Protein AF-A0A354C6R0-F1 (afdb_monomer)

pLDDT: mean 90.3, std 13.9, range [34.66, 98.75]

Radius of gyration: 18.46 Å; Cα contacts (8 Å, |Δi|>4): 265; chains: 1; bounding box: 39×33×62 Å

Solvent-accessible surface area (backbone atoms only — not comparable to full-atom values): 10610 Å² total; per-residue (Å²): 143,86,88,85,78,79,73,61,86,47,26,65,50,27,55,54,47,69,72,54,75,54,66,70,72,93,80,74,65,75,87,42,68,83,50,31,42,38,70,37,48,61,28,40,44,26,88,75,64,70,66,88,86,50,80,87,35,56,96,46,75,55,40,86,58,57,63,67,60,45,48,51,31,52,50,45,53,49,53,46,50,49,44,53,26,52,50,10,40,76,71,70,50,80,42,51,59,45,72,67,49,54,52,52,34,30,72,41,31,62,71,44,78,76,32,62,55,56,50,46,52,51,48,9,44,53,57,63,44,34,37,34,31,40,34,48,54,40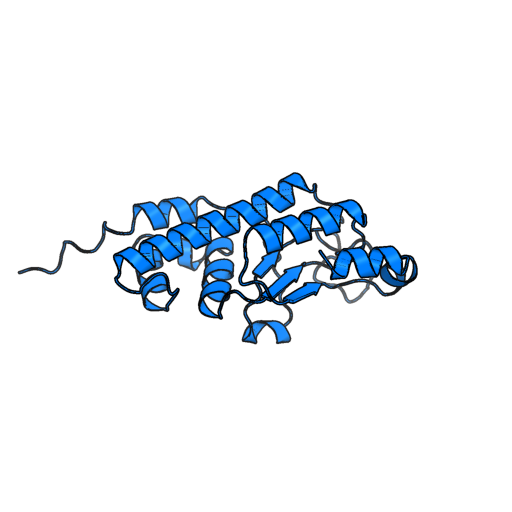,43,69,70,49,56,63,68,54,50,27,52,51,38,37,50,51,46,65,75,37,78,61,51,77,45,79,46,67,37,59,44,69,73,52,59,74,71,55,55,70,69,53,54,50,51,49,70,76,56

Mean predicted aligned error: 5.29 Å

Structure (mmCIF, N/CA/C/O backbone):
data_AF-A0A354C6R0-F1
#
_entry.id   AF-A0A354C6R0-F1
#
loop_
_atom_site.group_PDB
_atom_site.id
_atom_site.type_symbol
_atom_site.label_atom_id
_atom_site.label_alt_id
_atom_site.label_comp_id
_atom_site.label_asym_id
_atom_site.label_entity_id
_atom_site.label_seq_id
_atom_site.pdbx_PDB_ins_code
_atom_site.Cartn_x
_atom_site.Cartn_y
_atom_site.Cartn_z
_atom_site.occupancy
_atom_site.B_iso_or_equiv
_atom_site.auth_seq_id
_atom_site.auth_comp_id
_atom_site.auth_asym_id
_atom_site.auth_atom_id
_atom_site.pdbx_PDB_model_num
ATOM 1 N N . MET A 1 1 ? -20.745 16.098 37.217 1.00 36.47 1 MET A N 1
ATOM 2 C CA . MET A 1 1 ? -19.652 15.347 37.868 1.00 36.47 1 MET A CA 1
ATOM 3 C C . MET A 1 1 ? -19.453 13.992 37.169 1.00 36.47 1 MET A C 1
ATOM 5 O O . MET A 1 1 ? -19.748 12.976 37.772 1.00 36.47 1 MET A O 1
ATOM 9 N N . ALA A 1 2 ? -19.006 13.976 35.897 1.00 34.66 2 ALA A N 1
ATOM 10 C CA . ALA A 1 2 ? -18.589 12.755 35.168 1.00 34.66 2 ALA A CA 1
ATOM 11 C C . ALA A 1 2 ? -17.955 13.066 33.780 1.00 34.66 2 ALA A C 1
ATOM 13 O O . ALA A 1 2 ? -18.397 12.533 32.772 1.00 34.66 2 ALA A O 1
ATOM 14 N N . PHE A 1 3 ? -16.958 13.959 33.687 1.00 35.53 3 PHE A N 1
ATOM 15 C CA . PHE A 1 3 ? -16.348 14.341 32.389 1.00 35.53 3 PHE A CA 1
ATOM 16 C C . PHE A 1 3 ? -14.855 13.996 32.231 1.00 35.53 3 PHE A C 1
ATOM 18 O O . PHE A 1 3 ? -14.217 14.478 31.303 1.00 35.53 3 PHE A O 1
ATOM 25 N N . LEU A 1 4 ? -14.271 13.150 33.090 1.00 38.31 4 LEU A N 1
ATOM 26 C CA . LEU A 1 4 ? -12.815 12.914 33.094 1.00 38.31 4 LEU A CA 1
ATOM 27 C C . LEU A 1 4 ? -12.399 11.435 33.213 1.00 38.31 4 LEU A C 1
ATOM 29 O O . LEU A 1 4 ? -11.469 11.113 33.942 1.00 38.31 4 LEU A O 1
ATOM 33 N N . THR A 1 5 ? -13.044 10.523 32.479 1.00 39.00 5 THR A N 1
ATOM 34 C CA . THR A 1 5 ? -12.588 9.113 32.380 1.00 39.00 5 THR A CA 1
ATOM 35 C C . THR A 1 5 ? -12.321 8.628 30.947 1.00 39.00 5 THR A C 1
ATOM 37 O O . THR A 1 5 ? -11.955 7.477 30.747 1.00 39.00 5 THR A O 1
ATOM 40 N N . GLY A 1 6 ? -12.448 9.489 29.929 1.00 44.41 6 GLY A N 1
ATOM 41 C CA . GLY A 1 6 ? -12.469 9.055 28.523 1.00 44.41 6 GLY A CA 1
ATOM 42 C C . GLY A 1 6 ? -11.124 8.929 27.791 1.00 44.41 6 GLY A C 1
ATOM 43 O O . GLY A 1 6 ? -11.116 8.446 26.664 1.00 44.41 6 GLY A O 1
ATOM 44 N N . ASN A 1 7 ? -9.994 9.363 28.364 1.00 50.19 7 ASN A N 1
ATOM 45 C CA . ASN A 1 7 ? -8.769 9.586 27.571 1.00 50.19 7 ASN A CA 1
ATOM 46 C C . ASN A 1 7 ? -7.778 8.401 27.526 1.00 50.19 7 ASN A C 1
ATOM 48 O O . ASN A 1 7 ? -6.707 8.507 26.935 1.00 50.19 7 ASN A O 1
ATOM 52 N N . THR A 1 8 ? -8.100 7.271 28.159 1.00 59.28 8 THR A N 1
ATOM 53 C CA . THR A 1 8 ? -7.198 6.105 28.255 1.00 59.28 8 THR A CA 1
ATOM 54 C C . THR A 1 8 ? -7.625 4.909 27.406 1.00 59.28 8 THR A C 1
ATOM 56 O O . THR A 1 8 ? -6.780 4.083 27.080 1.00 59.28 8 THR A O 1
ATOM 59 N N . SER A 1 9 ? -8.894 4.816 26.991 1.00 77.06 9 SER A N 1
ATOM 60 C CA . SER A 1 9 ? -9.453 3.583 26.401 1.00 77.06 9 SER A CA 1
ATOM 61 C C . SER A 1 9 ? -8.802 3.157 25.071 1.00 77.06 9 SER A C 1
ATOM 63 O O . SER A 1 9 ? -8.718 1.963 24.775 1.00 77.06 9 SER A O 1
ATOM 65 N N . TYR A 1 10 ? -8.293 4.117 24.291 1.00 90.50 10 TYR A N 1
ATOM 66 C CA . TYR A 1 10 ? -7.717 3.874 22.956 1.00 90.50 10 TYR A CA 1
ATOM 67 C C . TYR A 1 10 ? -6.235 4.239 22.851 1.00 90.50 10 TYR A C 1
ATOM 69 O O . TYR A 1 10 ? -5.644 4.131 21.778 1.00 90.50 10 TYR A O 1
ATOM 77 N N . ARG A 1 11 ? -5.628 4.673 23.962 1.00 92.44 11 ARG A N 1
ATOM 78 C CA . ARG A 1 11 ? -4.251 5.173 23.986 1.00 92.44 11 ARG A CA 1
ATOM 79 C C . ARG A 1 11 ? -3.240 4.103 23.594 1.00 92.44 11 ARG A C 1
ATOM 81 O O . ARG A 1 11 ? -2.351 4.385 22.804 1.00 92.44 11 ARG A O 1
ATOM 88 N N . GLU A 1 12 ? -3.420 2.875 24.072 1.00 94.38 12 GLU A N 1
ATOM 89 C CA . GLU A 1 12 ? -2.540 1.755 23.725 1.00 94.38 12 GLU A CA 1
ATOM 90 C C . GLU A 1 12 ? -2.529 1.485 22.210 1.00 94.38 12 GLU A C 1
ATOM 92 O O . GLU A 1 12 ? -1.463 1.418 21.601 1.00 94.38 12 GLU A O 1
ATOM 97 N N . SER A 1 13 ? -3.708 1.400 21.582 1.00 94.94 13 SER A N 1
ATOM 98 C CA . SER A 1 13 ? -3.834 1.228 20.128 1.00 94.94 13 SER A CA 1
ATOM 99 C C . SER A 1 13 ? -3.207 2.398 19.365 1.00 94.94 13 SER A C 1
ATOM 101 O O . SER A 1 13 ? -2.472 2.191 18.401 1.00 94.94 13 SER A O 1
ATOM 103 N N . ALA A 1 14 ? -3.429 3.632 19.825 1.00 95.69 14 ALA A N 1
ATOM 104 C CA . ALA A 1 14 ? -2.855 4.825 19.208 1.00 95.69 14 ALA A CA 1
ATOM 105 C C . ALA A 1 14 ? -1.316 4.880 19.330 1.00 95.69 14 ALA A C 1
ATOM 107 O O . ALA A 1 14 ? -0.630 5.320 18.406 1.00 95.69 14 ALA A O 1
ATOM 108 N N . GLU A 1 15 ? -0.747 4.408 20.441 1.00 96.44 15 GLU A N 1
ATOM 109 C CA . GLU A 1 15 ? 0.704 4.298 20.635 1.00 96.44 15 GLU A CA 1
ATOM 110 C C . GLU A 1 15 ? 1.321 3.175 19.789 1.00 96.44 15 GLU A C 1
ATOM 112 O O . GLU A 1 15 ? 2.421 3.354 19.264 1.00 96.44 15 GLU A O 1
ATOM 117 N N . LYS A 1 16 ? 0.623 2.043 19.613 1.00 96.75 16 LYS A N 1
ATOM 118 C CA . LYS A 1 16 ? 1.049 0.974 18.694 1.00 96.75 16 LYS A CA 1
ATOM 119 C C . LYS A 1 16 ? 1.090 1.476 17.258 1.00 96.75 16 LYS A C 1
ATOM 121 O O . LYS A 1 16 ? 2.137 1.388 16.625 1.00 96.75 16 LYS A O 1
ATOM 126 N N . ILE A 1 17 ? -0.004 2.072 16.777 1.00 96.56 17 ILE A N 1
ATOM 127 C CA . ILE A 1 17 ? -0.090 2.621 15.415 1.00 96.56 17 ILE A CA 1
ATOM 128 C C . ILE A 1 17 ? 1.025 3.641 15.165 1.00 96.56 17 ILE A C 1
ATOM 130 O O . ILE A 1 17 ? 1.664 3.598 14.120 1.00 96.56 17 ILE A O 1
ATOM 134 N N . ALA A 1 18 ? 1.311 4.526 16.124 1.00 96.06 18 ALA A N 1
ATOM 135 C CA . ALA A 1 18 ? 2.334 5.558 15.952 1.00 96.06 18 ALA A CA 1
ATOM 136 C C . ALA A 1 18 ? 3.762 5.009 15.772 1.00 96.06 18 ALA A C 1
ATOM 138 O O . ALA A 1 18 ? 4.614 5.723 15.247 1.00 96.06 18 ALA A O 1
ATOM 139 N N . LYS A 1 19 ? 4.025 3.766 16.197 1.00 96.56 19 LYS A N 1
ATOM 140 C CA . LYS A 1 19 ? 5.322 3.085 16.041 1.00 96.56 19 LYS A CA 1
ATOM 141 C C . LYS A 1 19 ? 5.419 2.262 14.756 1.00 96.56 19 LYS A C 1
ATOM 143 O O . LYS A 1 19 ? 6.510 1.820 14.411 1.00 96.56 19 LYS A O 1
ATOM 148 N N . LEU A 1 20 ? 4.297 2.026 14.078 1.00 96.44 20 LEU A N 1
ATOM 149 C CA . LEU A 1 20 ? 4.251 1.270 12.834 1.00 96.44 20 LEU A CA 1
ATOM 150 C C . LEU A 1 20 ? 4.609 2.183 11.660 1.00 96.44 20 LEU A C 1
ATOM 152 O O . LEU A 1 20 ? 4.084 3.290 11.525 1.00 96.44 20 LEU A O 1
ATOM 156 N N . SER A 1 21 ? 5.496 1.703 10.795 1.00 95.44 21 SER A N 1
ATOM 157 C CA . SER A 1 21 ? 5.958 2.439 9.621 1.00 95.44 21 SER A CA 1
ATOM 158 C C . SER A 1 21 ? 6.202 1.497 8.455 1.00 95.44 21 SER A C 1
ATOM 160 O O . SER A 1 21 ? 6.796 0.440 8.645 1.00 95.44 21 SER A O 1
ATOM 162 N N . PHE A 1 22 ? 5.805 1.918 7.261 1.00 95.56 22 PHE A N 1
ATOM 163 C CA . PHE A 1 22 ? 6.072 1.225 6.006 1.00 95.56 22 PHE A CA 1
ATOM 164 C C . PHE A 1 22 ? 6.422 2.247 4.919 1.00 95.56 22 PHE A C 1
ATOM 166 O O . PHE A 1 22 ? 6.237 3.455 5.110 1.00 95.56 22 PHE A O 1
ATOM 173 N N . ALA A 1 23 ? 6.949 1.801 3.779 1.00 91.44 23 ALA A N 1
ATOM 174 C CA . ALA A 1 23 ? 7.369 2.732 2.739 1.00 91.44 23 ALA A CA 1
ATOM 175 C C . ALA A 1 23 ? 6.161 3.374 2.029 1.00 91.44 23 ALA A C 1
ATOM 177 O O . ALA A 1 23 ? 5.450 2.725 1.259 1.00 91.44 23 ALA A O 1
ATOM 178 N N . VAL A 1 24 ? 5.976 4.682 2.231 1.00 83.94 24 VAL A N 1
ATOM 179 C CA . VAL A 1 24 ? 4.929 5.487 1.581 1.00 83.94 24 VAL A CA 1
ATOM 180 C C . VAL A 1 24 ? 5.569 6.516 0.654 1.00 83.94 24 VAL A C 1
ATOM 182 O O . VAL A 1 24 ? 6.422 7.300 1.065 1.00 83.94 24 VAL A O 1
ATOM 185 N N . GLY A 1 25 ? 5.170 6.518 -0.617 1.00 78.12 25 GLY A N 1
ATOM 186 C CA . GLY A 1 25 ? 5.621 7.506 -1.595 1.00 78.12 25 GLY A CA 1
ATOM 187 C C . GLY A 1 25 ? 4.868 8.829 -1.448 1.00 78.12 25 GLY A C 1
ATOM 188 O O . GLY A 1 25 ? 3.671 8.839 -1.161 1.00 78.12 25 GLY A O 1
ATOM 189 N N . VAL A 1 26 ? 5.561 9.946 -1.689 1.00 65.62 26 VAL A N 1
ATOM 190 C CA . VAL A 1 26 ? 5.030 11.314 -1.509 1.00 65.62 26 VAL A CA 1
ATOM 191 C C . VAL A 1 26 ? 3.912 11.646 -2.506 1.00 65.62 26 VAL A C 1
ATOM 193 O O . VAL A 1 26 ? 2.966 12.357 -2.171 1.00 65.62 26 VAL A O 1
ATOM 196 N N . TYR A 1 27 ? 3.993 11.124 -3.730 1.00 66.69 27 TYR A N 1
ATOM 197 C CA . TYR A 1 27 ? 3.123 11.544 -4.826 1.00 66.69 27 TYR A CA 1
ATOM 198 C C . TYR A 1 27 ? 1.945 10.592 -5.049 1.00 66.69 27 TYR A C 1
ATOM 200 O O . TYR A 1 27 ? 2.098 9.368 -5.086 1.00 66.69 27 TYR A O 1
ATOM 208 N N . ARG A 1 28 ? 0.760 11.189 -5.232 1.00 63.12 28 ARG A N 1
ATOM 209 C CA . ARG A 1 28 ? -0.507 10.514 -5.542 1.00 63.12 28 ARG A CA 1
ATOM 210 C C . ARG A 1 28 ? -1.093 11.092 -6.834 1.00 63.12 28 ARG A C 1
ATOM 212 O O . ARG A 1 28 ? -1.122 12.316 -6.968 1.00 63.12 28 ARG A O 1
ATOM 219 N N . PRO A 1 29 ? -1.593 10.270 -7.769 1.00 55.31 29 PRO A N 1
ATOM 220 C CA . PRO A 1 29 ? -2.383 10.783 -8.880 1.00 55.31 29 PRO A CA 1
ATOM 221 C C . PRO A 1 29 ? -3.680 11.436 -8.351 1.00 55.31 29 PRO A C 1
ATOM 223 O O . PRO A 1 29 ? -4.387 10.803 -7.564 1.00 55.31 29 PRO A O 1
ATOM 226 N N . PRO A 1 30 ? -4.051 12.655 -8.794 1.00 48.66 30 PRO A N 1
ATOM 227 C CA . PRO A 1 30 ? -5.289 13.325 -8.375 1.00 48.66 30 PRO A CA 1
ATOM 228 C C . PRO A 1 30 ? -6.561 12.492 -8.607 1.00 48.66 30 PRO A C 1
ATOM 230 O O . PRO A 1 30 ? -7.492 12.550 -7.808 1.00 48.66 30 PRO A O 1
ATOM 233 N N . SER A 1 31 ? -6.581 11.662 -9.658 1.00 43.59 31 SER A N 1
ATOM 234 C CA . SER A 1 31 ? -7.697 10.769 -10.005 1.00 43.59 31 SER A CA 1
ATOM 235 C C . SER A 1 31 ? -7.947 9.647 -8.989 1.00 43.59 31 SER A C 1
ATOM 237 O O . SER A 1 31 ? -9.036 9.082 -8.970 1.00 43.59 31 SER A O 1
ATOM 239 N N . GLU A 1 32 ? -6.976 9.330 -8.126 1.00 50.31 32 GLU A N 1
ATOM 240 C CA . GLU A 1 32 ? -7.133 8.370 -7.023 1.00 50.31 32 GLU A CA 1
ATOM 241 C C . GLU A 1 32 ? -7.469 9.040 -5.684 1.00 50.31 32 GLU A C 1
ATOM 243 O O . GLU A 1 32 ? -7.789 8.355 -4.711 1.00 50.31 32 GLU A O 1
ATOM 248 N N . GLY A 1 33 ? -7.472 10.378 -5.633 1.00 53.12 33 GLY A N 1
ATOM 249 C CA . GLY A 1 33 ? -7.916 11.137 -4.463 1.00 53.12 33 GLY A CA 1
ATOM 250 C C . GLY A 1 33 ? -9.377 10.865 -4.087 1.00 53.12 33 GLY A C 1
ATOM 251 O O . GLY A 1 33 ? -9.731 11.003 -2.922 1.00 53.12 33 GLY A O 1
ATOM 252 N N . GLY A 1 34 ? -10.202 10.418 -5.044 1.00 57.44 34 GLY A N 1
ATOM 253 C CA . GLY A 1 34 ? -11.600 10.045 -4.806 1.00 57.44 34 GLY A CA 1
ATOM 254 C C . GLY A 1 34 ? -11.813 8.631 -4.249 1.00 57.44 34 GLY A C 1
ATOM 255 O O . GLY A 1 34 ? -12.817 8.402 -3.584 1.00 57.44 34 GLY A O 1
ATOM 256 N N . SER A 1 35 ? -10.896 7.683 -4.496 1.00 61.50 35 SER A N 1
ATOM 257 C CA . SER A 1 35 ? -11.001 6.292 -4.005 1.00 61.50 35 SER A CA 1
ATOM 258 C C . SER A 1 35 ? -10.047 5.959 -2.856 1.00 61.50 35 SER A C 1
ATOM 260 O O . SER A 1 35 ? -10.140 4.861 -2.308 1.00 61.50 35 SER A O 1
ATOM 262 N N . ALA A 1 36 ? -9.126 6.875 -2.530 1.00 79.50 36 ALA A N 1
ATOM 263 C CA . ALA A 1 36 ? -8.093 6.739 -1.506 1.00 79.50 36 ALA A CA 1
ATOM 264 C C . ALA A 1 36 ? -7.398 5.366 -1.539 1.00 79.50 36 ALA A C 1
ATOM 266 O O . ALA A 1 36 ? -7.384 4.656 -0.540 1.00 79.50 36 ALA A O 1
ATOM 267 N N . SER A 1 37 ? -6.859 4.964 -2.696 1.00 90.12 37 SER A N 1
ATOM 268 C CA . SER A 1 37 ? -6.170 3.675 -2.846 1.00 90.12 37 SER A CA 1
ATOM 269 C C . SER A 1 37 ? -5.099 3.478 -1.769 1.00 90.12 37 SER A C 1
ATOM 271 O O . SER A 1 37 ? -4.378 4.419 -1.429 1.00 90.12 37 SER A O 1
ATOM 273 N N . LEU A 1 38 ? -4.934 2.243 -1.286 1.00 93.06 38 LEU A N 1
ATOM 274 C CA . LEU A 1 38 ? -3.776 1.888 -0.472 1.00 93.06 38 LEU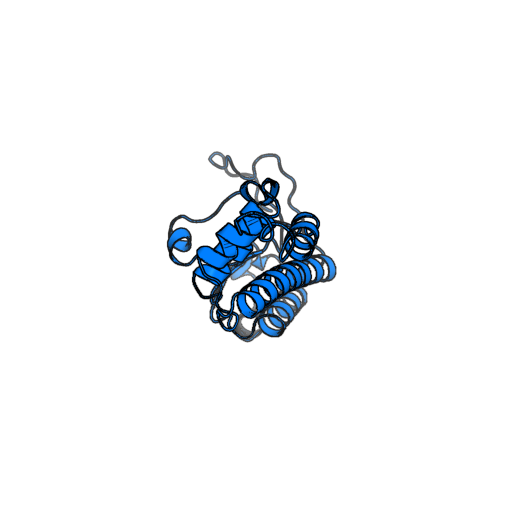 A CA 1
ATOM 275 C C . LEU A 1 38 ? -2.505 2.104 -1.293 1.00 93.06 38 LEU A C 1
ATOM 277 O O . LEU A 1 38 ? -2.347 1.513 -2.358 1.00 93.06 38 LEU A O 1
ATOM 281 N N . LEU A 1 39 ? -1.602 2.933 -0.790 1.00 92.00 39 LEU A N 1
ATOM 282 C CA . LEU A 1 39 ? -0.351 3.263 -1.454 1.00 92.00 39 LEU A CA 1
ATOM 283 C C . LEU A 1 39 ? 0.741 2.291 -1.010 1.00 92.00 39 LEU A C 1
ATOM 285 O O . LEU A 1 39 ? 1.016 2.191 0.182 1.00 92.00 39 LEU A O 1
ATOM 289 N N . LEU A 1 40 ? 1.359 1.589 -1.959 1.00 93.06 40 LEU A N 1
ATOM 290 C CA . LEU A 1 40 ? 2.440 0.642 -1.681 1.00 93.06 40 LEU A CA 1
ATOM 291 C C . LEU A 1 40 ? 3.609 0.872 -2.630 1.00 93.06 40 LEU A C 1
ATOM 293 O O . LEU A 1 40 ? 3.454 0.794 -3.849 1.00 93.06 40 LEU A O 1
ATOM 297 N N . ARG A 1 41 ? 4.805 1.102 -2.087 1.00 93.94 41 ARG A N 1
ATOM 298 C CA . ARG A 1 41 ? 6.030 1.170 -2.891 1.00 93.94 41 ARG A CA 1
ATOM 299 C C . ARG A 1 41 ? 6.602 -0.229 -3.067 1.00 93.94 41 ARG A C 1
ATOM 301 O O . ARG A 1 41 ? 7.207 -0.752 -2.148 1.00 93.94 41 ARG A O 1
ATOM 308 N N . ILE A 1 42 ? 6.464 -0.844 -4.234 1.00 95.75 42 ILE A N 1
ATOM 309 C CA . ILE A 1 42 ? 7.136 -2.136 -4.511 1.00 95.75 42 ILE A CA 1
ATOM 310 C C . ILE A 1 42 ? 8.495 -1.949 -5.201 1.00 95.75 42 ILE A C 1
ATOM 312 O O . ILE A 1 42 ? 9.359 -2.817 -5.208 1.00 95.75 42 ILE A O 1
ATOM 316 N N . THR A 1 43 ? 8.701 -0.755 -5.735 1.00 94.94 43 THR A N 1
ATOM 317 C CA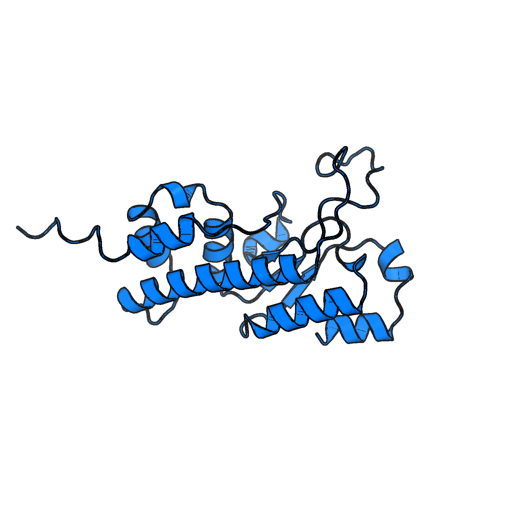 . THR A 1 43 ? 9.971 -0.220 -6.213 1.00 94.94 43 THR A CA 1
ATOM 318 C C . THR A 1 43 ? 10.067 1.214 -5.733 1.00 94.94 43 THR A C 1
ATOM 320 O O . THR A 1 43 ? 9.032 1.817 -5.450 1.00 94.94 43 THR A O 1
ATOM 323 N N . GLU A 1 44 ? 11.268 1.781 -5.710 1.00 94.06 44 GLU A N 1
ATOM 324 C CA . GLU A 1 44 ? 11.441 3.196 -5.409 1.00 94.06 44 GLU A CA 1
ATOM 325 C C . GLU A 1 44 ? 12.009 3.978 -6.582 1.00 94.06 44 GLU A C 1
ATOM 327 O O . GLU A 1 44 ? 12.980 3.580 -7.232 1.00 94.06 44 GLU A O 1
ATOM 332 N N . ASN A 1 45 ? 11.442 5.163 -6.779 1.00 93.19 45 ASN A N 1
ATOM 333 C CA . ASN A 1 45 ? 11.884 6.161 -7.742 1.00 93.19 45 ASN A CA 1
ATOM 334 C C . ASN A 1 45 ? 11.683 5.722 -9.205 1.00 93.19 45 ASN A C 1
ATOM 336 O O . ASN A 1 45 ? 10.683 5.092 -9.550 1.00 93.19 45 ASN A O 1
ATOM 340 N N . CYS A 1 46 ? 12.584 6.114 -10.112 1.00 93.00 46 CYS A N 1
ATOM 341 C CA . CYS A 1 46 ? 12.433 5.855 -11.541 1.00 93.00 46 CYS A CA 1
ATOM 342 C C . CYS A 1 46 ? 13.692 5.230 -12.147 1.00 93.00 46 CYS A C 1
ATOM 344 O O . CYS A 1 46 ? 14.748 5.861 -12.091 1.00 93.00 46 CYS A O 1
ATOM 346 N N . PRO A 1 47 ? 13.590 4.074 -12.831 1.00 93.94 47 PRO A N 1
ATOM 347 C CA . PRO A 1 47 ? 14.736 3.457 -13.501 1.00 93.94 47 PRO A CA 1
ATOM 348 C C . PRO A 1 47 ? 15.188 4.232 -14.751 1.00 93.94 47 PRO A C 1
ATOM 350 O O . PRO A 1 47 ? 16.286 4.014 -15.254 1.00 93.94 47 PRO A O 1
ATOM 353 N N . TRP A 1 48 ? 14.356 5.137 -15.285 1.00 93.56 48 TRP A N 1
ATOM 354 C CA . TRP A 1 48 ? 14.722 5.971 -16.434 1.00 93.56 48 TRP A CA 1
ATOM 355 C C . TRP A 1 48 ? 15.540 7.204 -16.044 1.00 93.56 48 TRP A C 1
ATOM 357 O O . TRP A 1 48 ? 16.553 7.472 -16.679 1.00 93.56 48 TRP A O 1
ATOM 367 N N . ASN A 1 49 ? 15.069 7.971 -15.054 1.00 91.75 49 ASN A N 1
ATOM 368 C CA . ASN A 1 49 ? 15.706 9.156 -14.450 1.00 91.75 49 ASN A CA 1
ATOM 369 C C . ASN A 1 49 ? 16.335 10.215 -15.404 1.00 91.75 49 ASN A C 1
ATOM 371 O O . ASN A 1 49 ? 17.165 11.042 -15.022 1.00 91.75 49 ASN A O 1
ATOM 375 N N . LYS A 1 50 ? 15.947 10.235 -16.683 1.00 91.81 50 LYS A N 1
ATOM 376 C CA . LYS A 1 50 ? 16.548 11.120 -17.701 1.00 91.81 50 LYS A CA 1
ATOM 377 C C . LYS A 1 50 ? 15.615 12.207 -18.223 1.00 91.81 50 LYS A C 1
ATOM 379 O O . LYS A 1 50 ? 16.085 13.100 -18.915 1.00 91.81 50 LYS A O 1
ATOM 384 N N . CYS A 1 51 ? 14.334 12.191 -17.851 1.00 91.69 51 CYS A N 1
ATOM 385 C CA . CYS A 1 51 ? 13.393 13.254 -18.217 1.00 91.69 51 CYS A CA 1
ATOM 386 C C . CYS A 1 51 ? 13.902 14.628 -17.747 1.00 91.69 51 CYS A C 1
ATOM 388 O O . CYS A 1 51 ? 14.444 14.745 -16.644 1.00 91.69 51 CYS A O 1
ATOM 390 N N . THR A 1 52 ? 13.735 15.649 -18.587 1.00 93.12 52 THR A N 1
ATOM 391 C CA . THR A 1 52 ? 14.094 17.048 -18.290 1.00 93.12 52 THR A CA 1
ATOM 392 C C . THR A 1 52 ? 13.046 17.740 -17.423 1.00 93.12 52 THR A C 1
ATOM 394 O O . THR A 1 52 ? 13.391 18.594 -16.623 1.00 93.12 52 THR A O 1
ATOM 397 N N . PHE A 1 53 ? 11.787 17.317 -17.533 1.00 91.06 53 PHE A N 1
ATOM 398 C CA . PHE A 1 53 ? 10.645 17.857 -16.790 1.00 91.06 53 PHE A CA 1
ATOM 399 C C . PHE A 1 53 ? 10.388 17.164 -15.440 1.00 91.06 53 PHE A C 1
ATOM 401 O O . PHE A 1 53 ? 9.427 17.488 -14.753 1.00 91.06 53 PHE A O 1
ATOM 408 N N . CYS A 1 54 ? 11.158 16.129 -15.082 1.00 89.25 54 CYS A N 1
ATOM 409 C CA . CYS A 1 54 ? 10.870 15.353 -13.877 1.00 89.25 54 CYS A CA 1
ATOM 410 C C . CYS A 1 54 ? 11.428 16.070 -12.648 1.00 89.25 54 CYS A C 1
ATOM 412 O O . CYS A 1 54 ? 12.638 16.106 -12.470 1.00 89.25 54 CYS A O 1
ATOM 414 N N . GLU A 1 55 ? 10.552 16.575 -11.788 1.00 85.81 55 GLU A N 1
ATOM 415 C CA . GLU A 1 55 ? 10.934 17.126 -10.478 1.00 85.81 55 GLU A CA 1
ATOM 416 C C . GLU A 1 55 ? 10.945 16.051 -9.380 1.00 85.81 55 GLU A C 1
ATOM 418 O O . GLU A 1 55 ? 11.653 16.158 -8.388 1.00 85.81 55 GLU A O 1
ATOM 423 N N . MET A 1 56 ? 10.190 14.970 -9.586 1.00 86.56 56 MET A N 1
ATOM 424 C CA . MET A 1 56 ? 9.895 13.968 -8.559 1.00 86.56 56 MET A CA 1
ATOM 425 C C . MET A 1 56 ? 11.037 12.967 -8.300 1.00 86.56 56 MET A C 1
ATOM 427 O O . MET A 1 56 ? 11.370 12.695 -7.151 1.00 86.56 56 MET A O 1
ATOM 431 N N . TYR A 1 57 ? 11.631 12.387 -9.349 1.00 88.56 57 TYR A N 1
ATOM 432 C CA . TYR A 1 57 ? 12.631 11.309 -9.215 1.00 88.56 57 TYR A CA 1
ATOM 433 C C . TYR A 1 57 ? 14.051 11.730 -9.586 1.00 88.56 57 TYR A C 1
ATOM 435 O O . TYR A 1 57 ? 14.990 10.935 -9.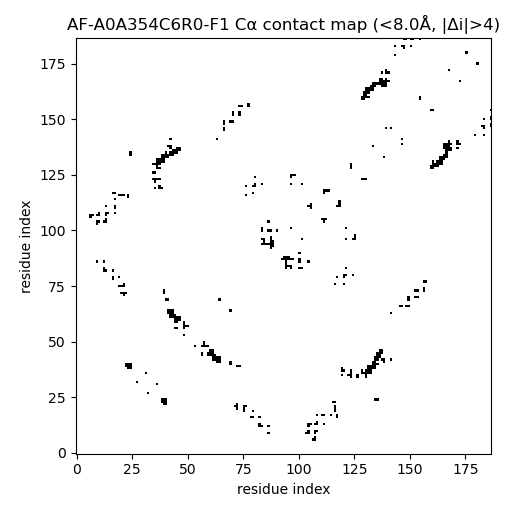463 1.00 88.56 57 TYR A O 1
ATOM 443 N N . LYS A 1 58 ? 14.226 12.964 -10.067 1.00 88.81 58 LYS A N 1
ATOM 444 C CA . LYS A 1 58 ? 15.510 13.442 -10.574 1.00 88.81 58 LYS A CA 1
ATOM 445 C C . LYS A 1 58 ? 16.574 13.402 -9.484 1.00 88.81 58 LYS A C 1
ATOM 447 O O . LYS A 1 58 ? 16.360 13.882 -8.378 1.00 88.81 58 LYS A O 1
ATOM 452 N N . GLY A 1 59 ? 17.714 12.784 -9.789 1.00 88.62 59 GLY A N 1
ATOM 453 C CA . GLY A 1 59 ? 18.830 12.658 -8.844 1.00 88.62 59 GLY A CA 1
ATOM 454 C C . GLY A 1 59 ? 18.636 11.613 -7.736 1.00 88.62 59 GLY A C 1
ATOM 455 O O . GLY A 1 59 ? 19.543 11.417 -6.933 1.00 88.62 59 GLY A O 1
ATOM 456 N N . LYS A 1 60 ? 17.498 10.906 -7.687 1.00 91.38 60 LYS A N 1
ATOM 457 C CA . LYS A 1 60 ? 17.269 9.787 -6.759 1.00 91.38 60 LYS A CA 1
ATOM 458 C C . LYS A 1 60 ? 17.546 8.447 -7.437 1.00 91.38 60 LYS A C 1
ATOM 460 O O . LYS A 1 60 ? 17.004 8.165 -8.503 1.00 91.38 60 LYS A O 1
ATOM 465 N N . ALA A 1 61 ? 18.376 7.605 -6.825 1.00 93.38 61 ALA A N 1
ATOM 466 C CA . ALA A 1 61 ? 18.665 6.279 -7.362 1.00 93.38 61 ALA A CA 1
ATOM 467 C C . ALA A 1 61 ? 17.397 5.413 -7.402 1.00 93.38 61 ALA A C 1
ATOM 469 O O . ALA A 1 61 ? 16.577 5.455 -6.486 1.00 93.38 61 ALA A O 1
ATOM 470 N N . PHE A 1 62 ? 17.232 4.634 -8.468 1.00 95.31 62 PHE A N 1
ATOM 471 C CA . PHE A 1 62 ? 16.192 3.612 -8.511 1.00 95.31 62 PHE A CA 1
ATOM 472 C C . PHE A 1 62 ? 16.511 2.503 -7.506 1.00 95.31 62 PHE A C 1
ATOM 474 O O . PHE A 1 62 ? 17.657 2.057 -7.443 1.00 95.31 62 PHE A O 1
ATOM 481 N N . VAL A 1 63 ? 15.500 2.043 -6.766 1.00 95.88 63 VAL A N 1
ATOM 482 C CA . VAL A 1 63 ? 15.637 0.921 -5.830 1.00 95.88 63 VAL A CA 1
ATOM 483 C C . VAL A 1 63 ? 14.665 -0.181 -6.216 1.00 95.88 63 VAL A C 1
ATOM 485 O O . VAL A 1 63 ? 13.451 0.022 -6.278 1.00 95.88 63 VAL A O 1
ATOM 488 N N . TYR A 1 64 ? 15.217 -1.365 -6.451 1.00 96.88 64 TYR A N 1
ATOM 489 C CA . TYR A 1 64 ? 14.451 -2.600 -6.505 1.00 96.88 64 TYR A CA 1
ATOM 490 C C . TYR A 1 64 ? 14.317 -3.127 -5.074 1.00 96.88 64 TYR A C 1
ATOM 492 O O . TYR A 1 64 ? 15.335 -3.433 -4.455 1.00 96.88 64 TYR A O 1
ATOM 500 N N . ARG A 1 65 ? 13.097 -3.202 -4.532 1.00 97.12 65 ARG A N 1
ATOM 501 C CA . ARG A 1 65 ? 12.880 -3.636 -3.142 1.00 97.12 65 ARG A CA 1
ATOM 502 C C . ARG A 1 65 ? 12.804 -5.155 -3.037 1.00 97.12 65 ARG A C 1
ATOM 504 O O . ARG A 1 65 ? 12.394 -5.829 -3.983 1.00 97.12 65 ARG A O 1
ATOM 511 N N . ASN A 1 66 ? 13.204 -5.693 -1.888 1.00 97.56 66 ASN A N 1
ATOM 512 C CA . ASN A 1 66 ? 13.091 -7.121 -1.628 1.00 97.56 66 ASN A CA 1
ATOM 513 C C . ASN A 1 66 ? 11.617 -7.508 -1.395 1.00 97.56 66 ASN A C 1
ATOM 515 O O . ASN A 1 66 ? 10.868 -6.763 -0.767 1.00 97.56 66 ASN A O 1
ATOM 519 N N . VAL A 1 67 ? 11.203 -8.682 -1.880 1.00 98.38 67 VAL A N 1
ATOM 520 C CA . VAL A 1 67 ? 9.832 -9.196 -1.711 1.00 98.38 67 VAL A CA 1
ATOM 521 C C . VAL A 1 67 ? 9.433 -9.292 -0.237 1.00 98.38 67 VAL A C 1
ATOM 523 O O . VAL A 1 67 ? 8.324 -8.896 0.112 1.00 98.38 67 VAL A O 1
ATOM 526 N N . GLU A 1 68 ? 10.330 -9.740 0.639 1.00 98.38 68 GLU A N 1
ATOM 527 C CA . GLU A 1 68 ? 10.053 -9.885 2.072 1.00 98.38 68 GLU A CA 1
ATOM 528 C C . GLU A 1 68 ? 9.853 -8.533 2.768 1.00 98.38 68 GLU A C 1
ATOM 530 O O . GLU A 1 68 ? 8.968 -8.396 3.607 1.00 98.38 68 GLU A O 1
ATOM 535 N N . GLU A 1 69 ? 10.597 -7.499 2.367 1.00 98.12 69 GLU A N 1
ATOM 536 C CA . GLU A 1 69 ? 10.390 -6.133 2.872 1.00 98.12 69 GLU A CA 1
ATOM 537 C C . GLU A 1 69 ? 9.030 -5.578 2.433 1.00 98.12 69 GLU A C 1
ATOM 539 O O . GLU A 1 69 ? 8.337 -4.921 3.206 1.00 98.12 69 GLU A O 1
ATOM 544 N N . ILE A 1 70 ? 8.616 -5.867 1.195 1.00 98.31 70 ILE A N 1
ATOM 545 C CA . ILE A 1 70 ? 7.306 -5.452 0.682 1.00 98.31 70 ILE A CA 1
ATOM 546 C C . ILE A 1 70 ? 6.179 -6.183 1.427 1.00 98.31 70 ILE A C 1
ATOM 548 O O . ILE A 1 70 ? 5.156 -5.577 1.744 1.00 98.31 70 ILE A O 1
ATOM 552 N N . LYS A 1 71 ? 6.346 -7.474 1.733 1.00 98.75 71 LYS A N 1
ATOM 553 C CA . LYS A 1 71 ? 5.382 -8.224 2.550 1.00 98.75 71 LYS A CA 1
ATOM 554 C C . LYS A 1 71 ? 5.298 -7.673 3.971 1.00 98.75 71 LYS A C 1
ATOM 556 O O . LYS A 1 71 ? 4.191 -7.471 4.458 1.00 98.75 71 LYS A O 1
ATOM 561 N N . ALA A 1 72 ? 6.431 -7.344 4.591 1.00 98.56 72 ALA A N 1
ATOM 562 C CA . ALA A 1 72 ? 6.459 -6.721 5.913 1.00 98.56 72 ALA A CA 1
ATOM 563 C C . ALA A 1 72 ? 5.731 -5.362 5.935 1.00 98.56 72 ALA A C 1
ATOM 565 O O . ALA A 1 72 ? 5.027 -5.049 6.898 1.00 98.56 72 ALA A O 1
ATOM 566 N N . ASP A 1 73 ? 5.824 -4.580 4.856 1.00 98.31 73 ASP A N 1
ATOM 567 C CA . ASP A 1 73 ? 5.037 -3.354 4.693 1.00 98.31 73 ASP A CA 1
ATOM 568 C C . ASP A 1 73 ? 3.527 -3.651 4.628 1.00 98.31 73 ASP A C 1
ATOM 570 O O . ASP A 1 73 ? 2.734 -2.996 5.305 1.00 98.31 73 ASP A O 1
ATOM 574 N N . ILE A 1 74 ? 3.115 -4.667 3.861 1.00 98.56 74 ILE A N 1
ATOM 575 C CA . ILE A 1 74 ? 1.714 -5.122 3.779 1.00 98.56 74 ILE A CA 1
ATOM 576 C C . ILE A 1 74 ? 1.207 -5.589 5.154 1.00 98.56 74 ILE A C 1
ATOM 578 O O . ILE A 1 74 ? 0.090 -5.248 5.554 1.00 98.56 74 ILE A O 1
ATOM 582 N N . ASP A 1 75 ? 2.029 -6.321 5.901 1.00 98.69 75 ASP A N 1
ATOM 583 C CA . ASP A 1 75 ? 1.701 -6.797 7.247 1.00 98.69 75 ASP A CA 1
ATOM 584 C C . ASP A 1 75 ? 1.606 -5.638 8.244 1.00 98.69 75 ASP A C 1
ATOM 586 O O . ASP A 1 75 ? 0.730 -5.615 9.109 1.00 98.69 75 ASP A O 1
ATOM 590 N N . THR A 1 76 ? 2.434 -4.609 8.072 1.00 98.62 76 THR A N 1
ATOM 591 C CA . THR A 1 76 ? 2.350 -3.366 8.846 1.00 98.62 76 THR A CA 1
ATOM 592 C C . THR A 1 76 ? 1.034 -2.634 8.576 1.00 98.62 76 THR A C 1
ATOM 594 O O . THR A 1 76 ? 0.363 -2.197 9.514 1.00 98.62 76 THR A O 1
ATOM 597 N N . VAL A 1 77 ? 0.601 -2.549 7.311 1.00 98.25 77 VAL A N 1
ATOM 598 C CA . VAL A 1 77 ? -0.726 -2.010 6.957 1.00 98.25 77 VAL A CA 1
ATOM 599 C C . VAL A 1 77 ? -1.834 -2.820 7.627 1.00 98.25 77 VAL A C 1
ATOM 601 O O . VAL A 1 77 ? -2.800 -2.241 8.136 1.00 98.25 77 VAL A O 1
ATOM 604 N N . LYS A 1 78 ? -1.708 -4.152 7.666 1.00 98.50 78 LYS A N 1
ATOM 605 C CA . LYS A 1 78 ? -2.681 -5.026 8.329 1.00 98.50 78 LYS A CA 1
ATOM 606 C C . LYS A 1 78 ? -2.732 -4.767 9.830 1.00 98.50 78 LYS A C 1
ATOM 608 O O . LYS A 1 78 ? -3.826 -4.605 10.359 1.00 98.50 78 LYS A O 1
ATOM 613 N N . ALA A 1 79 ? -1.582 -4.632 10.485 1.00 98.62 79 ALA A N 1
ATOM 614 C CA . ALA A 1 79 ? -1.502 -4.306 11.904 1.00 98.62 79 ALA A CA 1
ATOM 615 C C . ALA A 1 79 ? -2.171 -2.956 12.228 1.00 98.62 79 ALA A C 1
ATOM 617 O O . ALA A 1 79 ? -2.956 -2.871 13.171 1.00 98.62 79 ALA A O 1
ATOM 618 N N . ILE A 1 80 ? -1.949 -1.917 11.409 1.00 98.25 80 ILE A N 1
ATOM 619 C CA . ILE A 1 80 ? -2.658 -0.631 11.555 1.00 98.25 80 ILE A CA 1
ATOM 620 C C . ILE A 1 80 ? -4.173 -0.827 11.377 1.00 98.25 80 ILE A C 1
ATOM 622 O O . ILE A 1 80 ? -4.964 -0.310 12.167 1.00 98.25 80 ILE A O 1
ATOM 626 N N . SER A 1 81 ? -4.584 -1.589 10.359 1.00 98.06 81 SER A N 1
ATOM 627 C CA . SER A 1 81 ? -5.998 -1.873 10.068 1.00 98.06 81 SER A CA 1
ATOM 628 C C . SER A 1 81 ? -6.693 -2.611 11.217 1.00 98.06 81 SER A C 1
ATOM 630 O O . SER A 1 81 ? -7.848 -2.321 11.535 1.00 98.06 81 SER A O 1
ATOM 632 N N . ASP A 1 82 ? -5.990 -3.536 11.867 1.00 98.12 82 ASP A N 1
ATOM 633 C CA . ASP A 1 82 ? -6.506 -4.319 12.988 1.00 98.12 82 ASP A CA 1
ATOM 634 C C . ASP A 1 82 ? -6.688 -3.474 14.242 1.00 98.12 82 ASP A C 1
ATOM 636 O O . ASP A 1 82 ? -7.730 -3.563 14.887 1.00 98.12 82 ASP A O 1
ATOM 640 N N . GLU A 1 83 ? -5.737 -2.591 14.550 1.00 98.00 83 GLU A N 1
ATOM 641 C CA . GLU A 1 83 ? -5.875 -1.652 15.666 1.00 98.00 83 GLU A CA 1
ATOM 642 C C . GLU A 1 83 ? -7.034 -0.666 15.433 1.00 98.00 83 GLU A C 1
ATOM 644 O O . GLU A 1 83 ? -7.843 -0.433 16.334 1.00 98.00 83 GLU A O 1
ATOM 649 N N . LEU A 1 84 ? -7.188 -0.148 1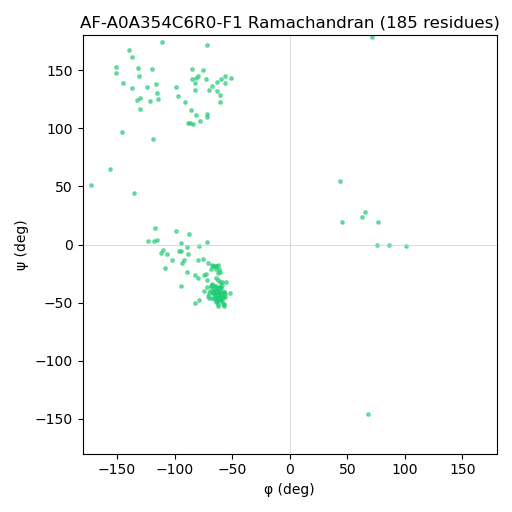4.207 1.00 97.38 84 LEU A N 1
ATOM 650 C CA . LEU A 1 84 ? -8.337 0.684 13.821 1.00 97.38 84 LEU A CA 1
ATOM 651 C C . LEU A 1 84 ? -9.669 -0.064 14.006 1.00 97.38 84 LEU A C 1
ATOM 653 O O . LEU A 1 84 ? -10.625 0.477 14.568 1.00 97.38 84 LEU A O 1
ATOM 657 N N . THR A 1 85 ? -9.723 -1.323 13.567 1.00 97.31 85 THR A N 1
ATOM 658 C CA . THR A 1 85 ? -10.911 -2.180 13.682 1.00 97.31 85 THR A CA 1
ATOM 659 C C . THR A 1 85 ? -11.223 -2.496 15.145 1.00 97.31 85 THR A C 1
ATOM 661 O O . THR A 1 85 ? -12.379 -2.424 15.558 1.00 97.31 85 THR A O 1
ATOM 664 N N . ALA A 1 86 ? -10.207 -2.781 15.961 1.00 96.62 86 ALA A N 1
ATOM 665 C CA . ALA A 1 86 ? -10.366 -3.042 17.387 1.00 96.62 86 ALA A CA 1
ATOM 666 C C . ALA A 1 86 ? -10.936 -1.823 18.126 1.00 96.62 86 ALA A C 1
ATOM 668 O O . ALA A 1 86 ? -11.840 -1.968 18.952 1.00 96.62 86 ALA A O 1
ATOM 669 N N . VAL A 1 87 ? -10.460 -0.615 17.803 1.00 96.50 87 VAL A N 1
ATOM 670 C CA . VAL A 1 87 ? -11.033 0.628 18.339 1.00 96.50 87 VAL A CA 1
ATOM 671 C C . VAL A 1 87 ? -12.482 0.798 17.879 1.00 96.50 87 VAL A C 1
ATOM 673 O O . VAL A 1 87 ? -13.348 1.061 18.711 1.00 96.50 87 VAL A O 1
ATOM 676 N N . SER A 1 88 ? -12.777 0.570 16.598 1.00 97.31 88 SER A N 1
ATOM 677 C CA . SER A 1 88 ? -14.148 0.619 16.071 1.00 97.31 88 SER A CA 1
ATOM 678 C C . SER A 1 88 ? -15.105 -0.328 16.809 1.00 97.31 88 SER A C 1
ATOM 680 O O . SER A 1 88 ? -16.198 0.074 17.215 1.00 97.31 88 SER A O 1
ATOM 682 N N . VAL A 1 89 ? -14.685 -1.571 17.065 1.00 96.69 89 VAL A N 1
ATOM 683 C CA . VAL A 1 89 ? -15.472 -2.550 17.834 1.00 96.69 89 VAL A CA 1
ATOM 684 C C . VAL A 1 89 ? -15.687 -2.082 19.273 1.00 96.69 89 VAL A C 1
ATOM 686 O O . VAL A 1 89 ? -16.820 -2.109 19.750 1.00 96.69 89 VAL A O 1
ATOM 689 N N . LYS A 1 90 ? -14.642 -1.591 19.955 1.00 95.38 90 LYS A N 1
ATOM 690 C CA . LYS A 1 90 ? -14.758 -1.039 21.319 1.00 95.38 90 LYS A CA 1
ATOM 691 C C . LYS A 1 90 ? -15.706 0.163 21.387 1.00 95.38 90 LYS A C 1
ATOM 693 O O . LYS A 1 90 ? -16.386 0.347 22.390 1.00 95.38 90 LYS A O 1
ATOM 698 N N . MET A 1 91 ? -15.778 0.950 20.316 1.00 94.94 91 MET A N 1
ATOM 699 C CA . MET A 1 91 ? -16.704 2.076 20.173 1.00 94.94 91 MET A CA 1
ATOM 700 C C . MET A 1 91 ? -18.137 1.655 19.806 1.00 94.94 91 MET A C 1
ATOM 702 O O . MET A 1 91 ? -18.998 2.521 19.667 1.00 94.94 91 MET A O 1
ATOM 706 N N . GLY A 1 92 ? -18.408 0.358 19.627 1.00 95.00 92 GLY A N 1
ATOM 707 C CA . GLY A 1 92 ? -19.729 -0.149 19.249 1.00 95.00 92 GLY A CA 1
ATOM 708 C C . GLY A 1 92 ? -20.077 0.040 17.769 1.00 95.00 92 GLY A C 1
ATOM 709 O O . GLY A 1 92 ? -21.247 -0.023 17.410 1.00 95.00 92 GLY A O 1
ATOM 710 N N . GLN A 1 93 ? -19.087 0.259 16.899 1.00 94.00 93 GLN A N 1
ATOM 711 C CA . GLN A 1 93 ? -19.293 0.514 15.465 1.00 94.00 93 GLN A CA 1
ATOM 712 C C . GLN A 1 93 ? -19.093 -0.724 14.575 1.00 94.00 93 GLN A C 1
ATOM 714 O O . GLN A 1 93 ? -19.003 -0.618 13.352 1.00 94.00 93 GLN A O 1
ATOM 719 N N . GLY A 1 94 ? -19.005 -1.914 15.175 1.00 92.25 94 GLY A N 1
ATOM 720 C CA . GLY A 1 94 ? -18.984 -3.184 14.441 1.00 92.25 94 GLY A CA 1
ATOM 721 C C . GLY A 1 94 ? -17.782 -3.370 13.509 1.00 92.25 94 GLY A C 1
ATOM 722 O O . GLY A 1 94 ? -17.883 -4.117 12.541 1.00 92.25 94 GLY A O 1
ATOM 723 N N . GLY A 1 95 ? -16.665 -2.680 13.765 1.00 93.50 95 GLY A N 1
ATOM 724 C CA . GLY A 1 95 ? -15.451 -2.757 12.946 1.00 93.50 95 GLY A CA 1
ATOM 725 C C . GLY A 1 95 ? -15.425 -1.803 11.746 1.00 93.50 95 GLY A C 1
ATOM 726 O O . GLY A 1 95 ? -14.434 -1.771 11.024 1.00 93.50 95 GLY A O 1
ATOM 727 N N . GLN A 1 96 ? -16.473 -0.999 11.534 1.00 94.31 96 GLN A N 1
ATOM 728 C CA . GLN A 1 96 ? -16.489 0.024 10.486 1.00 94.31 96 GLN A CA 1
ATOM 729 C C . GLN A 1 96 ? -15.531 1.173 10.816 1.00 94.31 96 GLN A C 1
ATOM 731 O O . GLN A 1 96 ? -15.539 1.704 11.930 1.00 94.31 96 GLN A O 1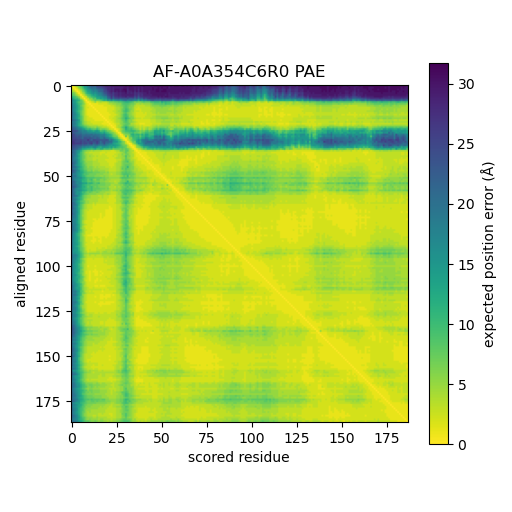
ATOM 736 N N . ILE A 1 97 ? -14.714 1.587 9.847 1.00 96.19 97 ILE A N 1
ATOM 737 C CA . ILE A 1 97 ? -13.789 2.710 10.023 1.00 96.19 97 ILE A CA 1
ATOM 738 C C . ILE A 1 97 ? -14.513 4.003 9.661 1.00 96.19 97 ILE A C 1
ATOM 740 O O . ILE A 1 97 ? -14.736 4.298 8.491 1.00 96.19 97 ILE A O 1
ATOM 744 N N 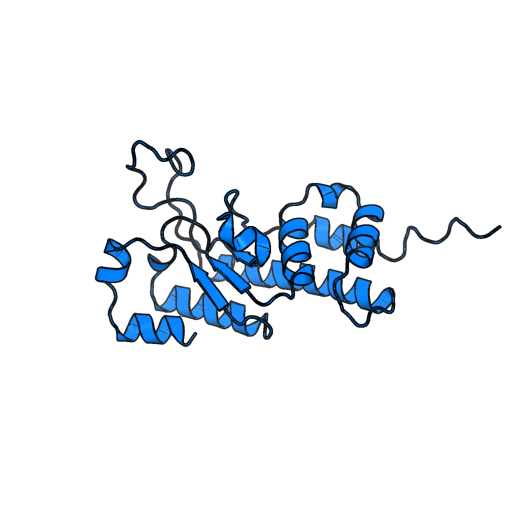. THR A 1 98 ? -14.889 4.769 10.682 1.00 96.25 98 THR A N 1
ATOM 745 C CA . THR A 1 98 ? -15.614 6.039 10.549 1.00 96.25 98 THR A CA 1
ATOM 746 C C . THR A 1 98 ? -14.744 7.228 10.948 1.00 96.25 98 THR A C 1
ATOM 748 O O . THR A 1 98 ? -13.636 7.085 11.480 1.00 96.25 98 THR A O 1
ATOM 751 N N . ARG A 1 99 ? -15.273 8.437 10.743 1.00 94.56 99 ARG A N 1
ATOM 752 C CA . ARG A 1 99 ? -14.622 9.673 11.179 1.00 94.56 99 ARG A CA 1
ATOM 753 C C . ARG A 1 99 ? -14.440 9.704 12.697 1.00 94.56 99 ARG A C 1
ATOM 755 O O . ARG A 1 99 ? -13.421 10.188 13.181 1.00 94.56 99 ARG A O 1
ATOM 762 N N . GLU A 1 100 ? -15.397 9.171 13.446 1.00 96.19 100 GLU A N 1
ATOM 763 C CA . GLU A 1 100 ? -15.381 9.120 14.906 1.00 96.19 100 GLU A CA 1
ATOM 764 C C . GLU A 1 100 ? -14.242 8.237 15.419 1.00 96.19 100 GLU A C 1
ATOM 766 O O . GLU A 1 100 ? -13.553 8.634 16.358 1.00 96.19 100 GLU A O 1
ATOM 771 N N . VAL A 1 101 ? -13.996 7.093 14.768 1.00 96.06 101 VAL A N 1
ATOM 772 C CA . VAL A 1 101 ? -12.860 6.206 15.080 1.00 96.06 101 VAL A CA 1
ATOM 773 C C . VAL A 1 101 ? -11.535 6.933 14.855 1.00 96.06 101 VAL A C 1
ATOM 775 O O . VAL A 1 101 ? -10.677 6.944 15.739 1.00 96.06 101 VAL A O 1
ATOM 778 N N . GLY A 1 102 ? -11.391 7.611 13.711 1.00 94.50 102 GLY A N 1
ATOM 779 C CA . GLY A 1 102 ? -10.200 8.408 13.409 1.00 94.50 102 GLY A CA 1
ATOM 780 C C . GLY A 1 102 ? -9.963 9.516 14.439 1.00 94.50 102 GLY A C 1
ATOM 781 O O . GLY A 1 102 ? -8.867 9.638 14.984 1.00 94.50 102 GLY A O 1
ATOM 782 N N . MET A 1 103 ? -11.008 10.282 14.777 1.00 95.06 103 MET A N 1
ATOM 783 C CA . MET A 1 103 ? -10.927 11.337 15.794 1.00 95.06 103 MET A CA 1
ATOM 784 C C . MET A 1 103 ? -10.576 10.790 17.180 1.00 95.06 103 MET A C 1
ATOM 786 O O . MET A 1 103 ? -9.821 11.434 17.907 1.00 95.06 103 MET A O 1
ATOM 790 N N . ALA A 1 104 ? -11.115 9.633 17.567 1.00 95.31 104 ALA A N 1
ATOM 791 C CA . ALA A 1 104 ? -10.821 9.016 18.857 1.00 95.31 104 ALA A CA 1
ATOM 792 C C . ALA A 1 104 ? -9.338 8.634 18.974 1.00 95.31 104 ALA A C 1
ATOM 794 O O . ALA A 1 104 ? -8.704 8.941 19.984 1.00 95.31 104 ALA A O 1
ATOM 795 N N . ILE A 1 105 ? -8.772 8.036 17.924 1.00 95.31 105 ILE A N 1
ATOM 796 C CA . ILE A 1 105 ? -7.360 7.633 17.878 1.00 95.31 105 ILE A CA 1
ATOM 797 C C . ILE A 1 105 ? -6.429 8.847 17.876 1.00 95.31 105 ILE A C 1
ATOM 799 O O . ILE A 1 105 ? -5.491 8.900 18.670 1.00 95.31 105 ILE A O 1
ATOM 803 N N . VAL A 1 106 ? -6.717 9.856 17.052 1.00 95.81 106 VAL A N 1
ATOM 804 C CA . VAL A 1 106 ? -5.929 11.098 17.002 1.00 95.81 106 VAL A CA 1
ATOM 805 C C . VAL A 1 106 ? -5.979 11.852 18.332 1.00 95.81 106 VAL A C 1
ATOM 807 O O . VAL A 1 106 ? -4.966 12.377 18.781 1.00 95.81 106 VAL A O 1
ATOM 810 N N . ARG A 1 107 ? -7.133 11.904 19.009 1.00 95.38 107 ARG A N 1
ATOM 811 C CA . ARG A 1 107 ? -7.227 12.528 20.342 1.00 95.38 107 ARG A CA 1
ATOM 812 C C . ARG A 1 107 ? -6.398 11.780 21.384 1.00 95.38 107 ARG A C 1
ATOM 814 O O . ARG A 1 107 ? -5.815 12.421 22.253 1.00 95.38 107 ARG A O 1
ATOM 821 N N . ALA A 1 108 ? -6.338 10.452 21.285 1.00 95.38 108 ALA A N 1
ATOM 822 C CA . ALA A 1 108 ? -5.539 9.621 22.177 1.00 95.38 108 ALA A CA 1
ATOM 823 C C . ALA A 1 108 ? -4.026 9.752 21.913 1.00 95.38 108 ALA A C 1
ATOM 825 O O . ALA A 1 108 ? -3.237 9.638 22.851 1.00 95.38 108 ALA A O 1
ATOM 826 N N . ASN A 1 109 ? -3.620 10.023 20.666 1.00 95.81 109 ASN A N 1
ATOM 827 C CA . ASN A 1 109 ? -2.241 10.349 20.302 1.00 95.81 109 ASN A CA 1
ATOM 828 C C . ASN A 1 109 ? -2.176 11.380 19.151 1.00 95.81 109 ASN A C 1
ATOM 830 O O . ASN A 1 109 ? -2.234 10.996 17.977 1.00 95.81 109 ASN A O 1
ATOM 834 N N . PRO A 1 110 ? -2.008 12.681 19.459 1.00 95.50 110 PRO A N 1
ATOM 835 C CA . PRO A 1 110 ? -2.032 13.745 18.454 1.00 95.50 110 PRO A CA 1
ATOM 836 C C . PRO A 1 110 ? -0.949 13.663 17.374 1.00 95.50 110 PRO A C 1
ATOM 838 O O . PRO A 1 110 ? -1.150 14.228 16.302 1.00 95.50 110 PRO A O 1
ATOM 841 N N . SER A 1 111 ? 0.164 12.951 17.601 1.00 94.81 111 SER A N 1
ATOM 842 C CA . SER A 1 111 ? 1.220 12.795 16.582 1.00 94.81 111 SER A CA 1
ATOM 843 C C . SER A 1 111 ? 0.745 12.044 15.335 1.00 94.81 111 SER A C 1
ATOM 845 O O . SER A 1 111 ? 1.338 12.166 14.265 1.00 94.81 111 SER A O 1
ATOM 847 N N . LEU A 1 112 ? -0.363 11.304 15.442 1.00 94.12 112 LEU A N 1
ATOM 848 C CA . LEU A 1 112 ? -0.976 10.613 14.315 1.00 94.12 112 LEU A CA 1
ATOM 849 C C . LEU A 1 112 ? -1.566 11.569 13.268 1.00 94.12 112 LEU A C 1
ATOM 851 O O . LEU A 1 112 ? -1.735 11.151 12.126 1.00 94.12 112 LEU A O 1
ATOM 855 N N . ASN A 1 113 ? -1.808 12.845 13.602 1.00 92.00 113 ASN A N 1
ATOM 856 C CA . ASN A 1 113 ? -2.237 13.852 12.621 1.00 92.00 113 ASN A CA 1
ATOM 857 C C . ASN A 1 113 ? -1.218 14.102 11.508 1.00 92.00 113 ASN A C 1
ATOM 859 O O . ASN A 1 113 ? -1.621 14.520 10.427 1.00 92.00 113 ASN A O 1
ATOM 863 N N . ASP A 1 114 ? 0.061 13.824 11.764 1.00 88.94 114 ASP A N 1
ATOM 864 C CA . ASP A 1 114 ? 1.155 14.023 10.810 1.00 88.94 114 ASP A CA 1
ATOM 865 C C . ASP A 1 114 ? 1.813 12.690 10.404 1.00 88.94 114 ASP A C 1
ATOM 867 O O . ASP A 1 114 ? 2.788 12.654 9.650 1.00 88.94 114 ASP A O 1
ATOM 871 N N . ASN A 1 115 ? 1.282 11.558 10.883 1.00 92.12 115 ASN A N 1
ATOM 872 C CA . ASN A 1 115 ? 1.798 10.237 10.547 1.00 92.12 115 ASN A CA 1
ATOM 873 C C . ASN A 1 115 ? 1.208 9.759 9.211 1.00 92.12 115 ASN A C 1
ATOM 875 O O . ASN A 1 115 ? 0.071 9.291 9.136 1.00 92.12 115 ASN A O 1
ATOM 879 N N . TYR A 1 116 ? 2.010 9.826 8.147 1.00 90.19 116 TYR A N 1
ATOM 880 C CA . TYR A 1 116 ? 1.589 9.431 6.799 1.00 90.19 116 TYR A CA 1
ATOM 881 C C . TYR A 1 116 ? 1.117 7.975 6.684 1.00 90.19 116 TYR A C 1
ATOM 883 O O . TYR A 1 116 ? 0.184 7.713 5.922 1.00 90.19 116 TYR A O 1
ATOM 891 N N . CYS A 1 117 ? 1.718 7.044 7.435 1.00 93.12 117 CYS A N 1
ATOM 892 C CA . CYS A 1 117 ? 1.327 5.631 7.423 1.00 93.12 117 CYS A CA 1
ATOM 893 C C . CYS A 1 117 ? -0.090 5.465 7.982 1.00 93.12 117 CYS A C 1
ATOM 895 O O . CYS A 1 117 ? -0.941 4.841 7.354 1.00 93.12 117 CYS A O 1
ATOM 897 N N . PHE A 1 118 ? -0.381 6.098 9.119 1.00 94.88 118 PHE A N 1
ATOM 898 C CA . PHE A 1 118 ? -1.731 6.120 9.672 1.00 94.88 118 PHE A CA 1
ATOM 899 C C . PHE A 1 118 ? -2.720 6.811 8.729 1.00 94.88 118 PHE A C 1
ATOM 901 O O . PHE A 1 118 ? -3.749 6.226 8.398 1.00 94.88 118 PHE A O 1
ATOM 908 N N . ILE A 1 119 ? -2.403 8.021 8.256 1.00 92.75 119 ILE A N 1
ATOM 909 C CA . ILE A 1 119 ? -3.306 8.818 7.413 1.00 92.75 119 ILE A CA 1
ATOM 910 C C . ILE A 1 119 ? -3.694 8.049 6.152 1.00 92.75 119 ILE A C 1
ATOM 912 O O . ILE A 1 119 ? -4.862 8.044 5.760 1.00 92.75 119 ILE A O 1
ATOM 916 N N . THR A 1 120 ? -2.726 7.412 5.488 1.00 91.88 120 THR A N 1
ATOM 917 C CA . THR A 1 120 ? -3.001 6.708 4.234 1.00 91.88 120 THR A CA 1
ATOM 918 C C . THR A 1 120 ? -3.855 5.460 4.457 1.00 91.88 120 THR A C 1
ATOM 920 O O . THR A 1 120 ? -4.779 5.229 3.681 1.00 91.88 120 THR A O 1
ATOM 923 N N . VAL A 1 121 ? -3.604 4.690 5.523 1.00 95.00 121 VAL A N 1
ATOM 924 C CA . VAL A 1 121 ? -4.385 3.483 5.843 1.00 95.00 121 VAL A CA 1
ATOM 925 C C . VAL A 1 121 ? -5.786 3.849 6.327 1.00 95.00 121 VAL A C 1
ATOM 927 O O . VAL A 1 121 ? -6.763 3.274 5.851 1.00 95.00 121 VAL A O 1
ATOM 930 N N . PHE A 1 122 ? -5.909 4.850 7.204 1.00 95.38 122 PHE A N 1
ATOM 931 C CA . PHE A 1 122 ? -7.200 5.345 7.675 1.00 95.38 122 PHE A CA 1
ATOM 932 C C . PHE A 1 122 ? -8.074 5.821 6.510 1.00 95.38 122 PHE A C 1
ATOM 934 O O . PHE A 1 122 ? -9.204 5.360 6.376 1.00 95.38 122 PHE A O 1
ATOM 941 N N . ASN A 1 123 ? -7.551 6.687 5.634 1.00 92.88 123 ASN A N 1
ATOM 942 C CA . ASN A 1 123 ? -8.320 7.217 4.503 1.00 92.88 123 ASN A CA 1
ATOM 943 C C . ASN A 1 123 ? -8.747 6.119 3.522 1.00 92.88 123 ASN A C 1
ATOM 945 O O . ASN A 1 123 ? -9.860 6.162 2.995 1.00 92.88 123 ASN A O 1
ATOM 949 N N . TRP A 1 124 ? -7.880 5.131 3.294 1.00 94.06 124 TRP A N 1
ATOM 950 C CA . TRP A 1 124 ? -8.186 3.983 2.450 1.00 94.06 124 TRP A CA 1
ATOM 951 C C . TRP A 1 124 ? -9.326 3.134 3.014 1.00 94.06 124 TRP A C 1
ATOM 953 O O . TRP A 1 124 ? -10.290 2.847 2.301 1.00 94.06 124 TRP A O 1
ATOM 963 N N . LEU A 1 125 ? -9.259 2.778 4.299 1.00 95.06 125 LEU A N 1
ATOM 964 C CA . LEU A 1 125 ? -10.309 2.001 4.961 1.00 95.06 125 LEU A CA 1
ATOM 965 C C . LEU A 1 125 ? -11.616 2.793 5.074 1.00 95.06 125 LEU A C 1
ATOM 967 O O . LEU A 1 125 ? -12.678 2.247 4.785 1.00 95.06 125 LEU A O 1
ATOM 971 N N . TYR A 1 126 ? -11.535 4.084 5.405 1.00 93.81 126 TYR A N 1
ATOM 972 C CA . TYR A 1 126 ? -12.678 5.002 5.437 1.00 93.81 126 TYR A CA 1
ATOM 973 C C . TYR A 1 126 ? -13.375 5.109 4.069 1.00 93.81 126 TYR A C 1
ATOM 975 O O . TYR A 1 126 ? -14.594 5.234 3.995 1.00 93.81 126 TYR A O 1
ATOM 983 N N . SER A 1 127 ? -12.618 4.980 2.974 1.00 91.88 127 SER A N 1
ATOM 984 C CA . SER A 1 127 ? -13.141 4.961 1.596 1.00 91.88 127 SER A CA 1
ATOM 985 C C . SER A 1 127 ? -13.552 3.558 1.115 1.00 91.88 127 SER A C 1
ATOM 987 O O . SER A 1 127 ? -13.852 3.355 -0.063 1.00 91.88 127 SER A O 1
ATOM 989 N N . GLY A 1 128 ? -13.571 2.568 2.013 1.00 92.50 128 GLY A N 1
ATOM 990 C CA . GLY A 1 128 ? -14.074 1.216 1.768 1.00 92.50 128 GLY A CA 1
ATOM 991 C C . GLY A 1 128 ? -13.012 0.146 1.504 1.00 92.50 128 GLY A C 1
ATOM 992 O O . GLY A 1 128 ? -13.378 -1.011 1.305 1.00 92.50 128 GLY A O 1
ATOM 993 N N . GLY A 1 129 ? -11.718 0.481 1.485 1.00 94.00 129 GLY A N 1
ATOM 994 C CA . GLY A 1 129 ? -10.644 -0.519 1.511 1.00 94.00 129 GLY A CA 1
ATOM 995 C C . GLY A 1 129 ? -10.566 -1.442 0.283 1.00 94.00 129 GLY A C 1
ATOM 996 O O . GLY A 1 129 ? -10.162 -2.600 0.405 1.00 94.00 129 GLY A O 1
ATOM 997 N N . LYS A 1 130 ? -11.013 -0.980 -0.898 1.00 95.00 130 LYS A N 1
ATOM 998 C CA . LYS A 1 130 ? -11.190 -1.836 -2.097 1.00 95.00 130 LYS A CA 1
ATOM 999 C C . LYS A 1 130 ? -10.106 -1.714 -3.158 1.00 95.00 130 LYS A C 1
ATOM 1001 O O . LYS A 1 130 ? -10.080 -2.515 -4.093 1.00 95.00 130 LYS A O 1
ATOM 1006 N N . THR A 1 131 ? -9.254 -0.698 -3.077 1.00 94.31 131 THR A N 1
ATOM 1007 C CA . THR A 1 131 ? -8.295 -0.390 -4.147 1.00 94.31 131 THR A CA 1
ATOM 1008 C C . THR A 1 131 ? -6.890 -0.196 -3.598 1.00 94.31 131 THR A C 1
ATOM 1010 O O . THR A 1 131 ? -6.736 0.309 -2.490 1.00 94.31 131 THR A O 1
ATOM 1013 N N . ALA A 1 132 ? -5.878 -0.614 -4.352 1.00 94.00 132 ALA A N 1
ATOM 1014 C CA . ALA A 1 132 ? -4.471 -0.390 -4.042 1.00 94.00 132 ALA A CA 1
ATOM 1015 C C . ALA A 1 132 ? -3.739 0.139 -5.275 1.00 94.00 132 ALA A C 1
ATOM 1017 O O . ALA A 1 132 ? -4.116 -0.149 -6.416 1.00 94.00 132 ALA A O 1
ATOM 1018 N N . PHE A 1 133 ? -2.681 0.897 -5.028 1.00 93.25 133 PHE A N 1
ATOM 1019 C CA . PHE A 1 133 ? -1.851 1.522 -6.035 1.00 93.25 133 PHE A CA 1
ATOM 1020 C C . PHE A 1 133 ? -0.380 1.224 -5.764 1.00 93.25 133 PHE A C 1
ATOM 1022 O O . PHE A 1 133 ? 0.176 1.613 -4.733 1.00 93.25 133 PHE A O 1
ATOM 1029 N N . LEU A 1 134 ? 0.242 0.521 -6.707 1.00 93.69 134 LEU A N 1
ATOM 1030 C CA . LEU A 1 134 ? 1.669 0.241 -6.707 1.00 93.69 134 LEU A CA 1
ATOM 1031 C C . LEU A 1 134 ? 2.369 1.508 -7.190 1.00 93.69 134 LEU A C 1
ATOM 1033 O O . LEU A 1 134 ? 2.279 1.885 -8.361 1.00 93.69 134 LEU A O 1
ATOM 1037 N N . GLN A 1 135 ? 2.999 2.190 -6.243 1.00 90.31 135 GLN A N 1
ATOM 1038 C CA . GLN A 1 135 ? 3.608 3.490 -6.443 1.00 90.31 135 GLN A CA 1
ATOM 1039 C C . GLN A 1 135 ? 4.880 3.409 -7.288 1.00 90.31 135 GLN A C 1
ATOM 1041 O O . GLN A 1 135 ? 5.446 2.346 -7.562 1.00 90.31 135 GLN A O 1
ATOM 1046 N N . ASP A 1 136 ? 5.341 4.608 -7.625 1.00 91.12 136 ASP A N 1
ATOM 1047 C CA . ASP A 1 136 ? 6.548 4.899 -8.375 1.00 91.12 136 ASP A CA 1
ATOM 1048 C C . ASP A 1 136 ? 6.521 4.561 -9.860 1.00 91.12 136 ASP A C 1
ATOM 1050 O O . ASP A 1 136 ? 5.486 4.212 -10.409 1.00 91.12 136 ASP A O 1
ATOM 1054 N N . ALA A 1 137 ? 7.615 4.850 -10.566 1.00 90.50 137 ALA A N 1
ATOM 1055 C CA . ALA A 1 137 ? 7.539 5.126 -11.997 1.00 90.50 137 ALA A CA 1
ATOM 1056 C C . ALA A 1 137 ? 7.310 3.894 -12.882 1.00 90.50 137 ALA A C 1
ATOM 1058 O O . ALA A 1 137 ? 6.868 4.044 -14.023 1.00 90.50 137 ALA A O 1
ATOM 1059 N N . ASP A 1 138 ? 7.718 2.708 -12.428 1.00 93.94 138 ASP A N 1
ATOM 1060 C CA . ASP A 1 138 ? 7.711 1.511 -13.266 1.00 93.94 138 ASP A CA 1
ATOM 1061 C C . ASP A 1 138 ? 7.641 0.219 -12.452 1.00 93.94 138 ASP A C 1
ATOM 1063 O O . ASP A 1 138 ? 8.576 -0.576 -12.466 1.00 93.94 138 ASP A O 1
ATOM 1067 N N . SER A 1 139 ? 6.544 -0.011 -11.729 1.00 93.69 139 SER A N 1
ATOM 1068 C CA . SER A 1 139 ? 6.451 -1.155 -10.810 1.00 93.69 139 SER A CA 1
ATOM 1069 C C . SER A 1 139 ? 6.563 -2.506 -11.542 1.00 93.69 139 SER A C 1
ATOM 1071 O O . SER A 1 139 ? 7.132 -3.463 -11.021 1.00 93.69 139 SER A O 1
ATOM 1073 N N . MET A 1 140 ? 6.116 -2.573 -12.802 1.00 95.06 140 MET A N 1
ATOM 1074 C CA . MET A 1 140 ? 6.230 -3.768 -13.655 1.00 95.06 140 MET A CA 1
ATOM 1075 C C . MET A 1 140 ? 7.660 -4.061 -14.134 1.00 95.06 140 MET A C 1
ATOM 1077 O O . MET A 1 140 ? 7.858 -5.020 -14.885 1.00 95.06 140 MET A O 1
ATOM 1081 N N . ILE A 1 141 ? 8.667 -3.278 -13.728 1.00 96.06 141 ILE A N 1
ATOM 1082 C CA . ILE A 1 141 ? 10.079 -3.650 -13.895 1.00 96.06 141 ILE A CA 1
ATOM 1083 C C . ILE A 1 141 ? 10.457 -4.839 -12.999 1.00 96.06 141 ILE A C 1
ATOM 1085 O O . ILE A 1 141 ? 11.410 -5.556 -13.306 1.00 96.06 141 ILE A O 1
ATOM 1089 N N . MET A 1 142 ? 9.685 -5.089 -11.932 1.00 97.19 142 MET A N 1
ATOM 1090 C CA . MET A 1 142 ? 9.852 -6.263 -11.077 1.00 97.19 142 MET A CA 1
ATOM 1091 C C . MET A 1 142 ? 9.772 -7.565 -11.869 1.00 97.19 142 MET A C 1
ATOM 1093 O O . MET A 1 142 ? 9.029 -7.688 -12.843 1.00 97.19 142 MET A O 1
ATOM 1097 N N . ARG A 1 143 ? 10.561 -8.561 -11.469 1.00 96.94 143 ARG A N 1
ATOM 1098 C CA . ARG A 1 143 ? 10.515 -9.899 -12.065 1.00 96.94 143 ARG A CA 1
ATOM 1099 C C . ARG A 1 143 ? 9.104 -10.477 -11.876 1.00 96.94 143 ARG A C 1
ATOM 1101 O O . ARG A 1 143 ? 8.514 -10.257 -10.819 1.00 96.94 143 ARG A O 1
ATOM 1108 N N . PRO A 1 144 ? 8.555 -11.226 -12.853 1.00 96.94 144 PRO A N 1
ATOM 1109 C CA . PRO A 1 144 ? 7.168 -11.680 -12.789 1.00 96.94 144 PRO A CA 1
ATOM 1110 C C . PRO A 1 144 ? 6.862 -12.503 -11.536 1.00 96.94 144 PRO A C 1
ATOM 1112 O O . PRO A 1 144 ? 5.826 -12.293 -10.920 1.00 96.94 144 PRO A O 1
ATOM 1115 N N . HIS A 1 145 ? 7.775 -13.388 -11.119 1.00 97.56 145 HIS A N 1
ATOM 1116 C CA . HIS A 1 145 ? 7.587 -14.179 -9.899 1.00 97.56 145 HIS A CA 1
ATOM 1117 C C . HIS A 1 145 ? 7.507 -13.303 -8.642 1.00 97.56 145 HIS A C 1
ATOM 1119 O O . HIS A 1 145 ? 6.603 -13.509 -7.840 1.00 97.56 145 HIS A O 1
ATOM 1125 N N . ASP A 1 146 ? 8.370 -12.289 -8.520 1.00 98.44 146 ASP A N 1
ATOM 1126 C CA . ASP A 1 146 ? 8.387 -11.388 -7.362 1.00 98.44 146 ASP A CA 1
ATOM 1127 C C . ASP A 1 146 ? 7.079 -10.590 -7.246 1.00 98.44 146 ASP A C 1
ATOM 1129 O O . ASP A 1 146 ? 6.467 -10.537 -6.182 1.00 98.44 146 ASP A O 1
ATOM 1133 N N . ILE A 1 147 ? 6.617 -9.971 -8.341 1.00 97.69 147 ILE A N 1
ATOM 1134 C CA . ILE A 1 147 ? 5.381 -9.173 -8.300 1.00 97.69 147 ILE A CA 1
ATOM 1135 C C . ILE A 1 147 ? 4.143 -10.055 -8.092 1.00 97.69 147 ILE A C 1
ATOM 1137 O O . ILE A 1 147 ? 3.231 -9.654 -7.375 1.00 97.69 147 ILE A O 1
ATOM 1141 N N . ILE A 1 148 ? 4.116 -11.271 -8.653 1.00 98.44 148 ILE A N 1
ATOM 1142 C CA . ILE A 1 148 ? 3.043 -12.247 -8.404 1.00 98.44 148 ILE A CA 1
ATOM 1143 C C . ILE A 1 148 ? 2.986 -12.612 -6.920 1.00 98.44 148 ILE A C 1
ATOM 1145 O O . ILE A 1 148 ? 1.903 -12.688 -6.346 1.00 98.44 148 ILE A O 1
ATOM 1149 N N . GLU A 1 149 ? 4.136 -12.836 -6.291 1.00 98.62 149 GLU A N 1
ATOM 1150 C CA . GLU A 1 149 ? 4.216 -13.168 -4.871 1.00 98.62 149 GLU A CA 1
ATOM 1151 C C . GLU A 1 149 ? 3.718 -12.020 -3.984 1.00 98.62 149 GLU A C 1
ATOM 1153 O O . GLU A 1 149 ? 2.905 -12.242 -3.084 1.00 98.62 149 GLU A O 1
ATOM 1158 N N . VAL A 1 150 ? 4.111 -10.783 -4.302 1.00 98.44 150 VAL A N 1
ATOM 1159 C CA . VAL A 1 150 ? 3.613 -9.574 -3.630 1.00 98.44 150 VAL A CA 1
ATOM 1160 C C . VAL A 1 150 ? 2.097 -9.423 -3.788 1.00 98.44 150 VAL A C 1
ATOM 1162 O O . VAL A 1 150 ? 1.405 -9.169 -2.804 1.00 98.44 150 VAL A O 1
ATOM 1165 N N . LEU A 1 151 ? 1.557 -9.592 -5.000 1.00 98.38 151 LEU A N 1
ATOM 1166 C CA . LEU A 1 151 ? 0.118 -9.457 -5.263 1.00 98.38 151 LEU A CA 1
ATOM 1167 C C . LEU A 1 151 ? -0.702 -10.528 -4.536 1.00 98.38 151 LEU A C 1
ATOM 1169 O O . LEU A 1 151 ? -1.711 -10.201 -3.905 1.00 98.38 151 LEU A O 1
ATOM 1173 N N . LYS A 1 152 ? -0.225 -11.778 -4.541 1.00 98.50 152 LYS A N 1
ATOM 1174 C CA . LYS A 1 152 ? -0.848 -12.875 -3.792 1.00 98.50 152 LYS A CA 1
ATOM 1175 C C . LYS A 1 152 ? -0.860 -12.601 -2.296 1.00 98.50 152 LYS A C 1
ATOM 1177 O O . LYS A 1 152 ? -1.886 -12.835 -1.661 1.00 98.50 152 LYS A O 1
ATOM 1182 N N . HIS A 1 153 ? 0.239 -12.092 -1.736 1.00 98.75 153 HIS A N 1
ATOM 1183 C CA . HIS A 1 153 ? 0.286 -11.703 -0.324 1.00 98.75 153 HIS A CA 1
ATOM 1184 C C . HIS A 1 153 ? -0.696 -10.564 -0.041 1.00 98.75 153 HIS A C 1
ATOM 1186 O O . HIS A 1 153 ? -1.536 -10.676 0.844 1.00 98.75 153 HIS A O 1
ATOM 1192 N N . LEU A 1 154 ? -0.690 -9.519 -0.870 1.00 98.31 154 LEU A N 1
ATOM 1193 C CA . LEU A 1 154 ? -1.567 -8.359 -0.733 1.00 98.31 154 LEU A CA 1
ATOM 1194 C C . LEU A 1 154 ? -3.062 -8.733 -0.740 1.00 98.31 154 LEU A C 1
ATOM 1196 O O . LEU A 1 154 ? -3.806 -8.344 0.163 1.00 98.31 154 LEU A O 1
ATOM 1200 N N . ARG A 1 155 ? -3.514 -9.514 -1.730 1.00 97.75 155 ARG A N 1
ATOM 1201 C CA . ARG A 1 155 ? -4.901 -10.021 -1.805 1.00 97.75 155 ARG A CA 1
ATOM 1202 C C . ARG A 1 155 ? -5.183 -11.121 -0.782 1.00 97.75 155 ARG A C 1
ATOM 1204 O O . ARG A 1 155 ? -6.328 -11.346 -0.386 1.00 97.75 155 ARG A O 1
ATOM 1211 N N . GLY A 1 156 ? -4.145 -11.835 -0.361 1.00 98.19 156 GLY A N 1
ATOM 1212 C CA . GLY A 1 156 ? -4.149 -12.764 0.760 1.00 98.19 156 GLY A CA 1
ATOM 1213 C C . GLY A 1 156 ? -4.594 -12.071 2.042 1.00 98.19 156 GLY A C 1
ATOM 1214 O O . GLY A 1 156 ? -5.566 -12.502 2.664 1.00 98.19 156 GLY A O 1
ATOM 1215 N N . THR A 1 157 ? -3.927 -10.964 2.351 1.00 98.44 157 THR A N 1
ATOM 1216 C CA . THR A 1 157 ? -4.093 -10.154 3.558 1.00 98.44 157 THR A CA 1
ATOM 1217 C C . THR A 1 157 ? -5.373 -9.317 3.538 1.00 98.44 157 THR A C 1
ATOM 1219 O O . THR A 1 157 ? -6.073 -9.249 4.549 1.00 98.44 157 THR A O 1
ATOM 1222 N N . PHE A 1 158 ? -5.738 -8.732 2.390 1.00 97.38 158 PHE A N 1
ATOM 1223 C CA . PHE A 1 158 ? -6.927 -7.882 2.258 1.00 97.38 158 PHE A CA 1
ATOM 1224 C C . PHE A 1 158 ? -7.934 -8.453 1.259 1.00 97.38 158 PHE A C 1
ATOM 1226 O O . PHE A 1 158 ? -7.930 -8.128 0.073 1.00 97.38 158 PHE A O 1
ATOM 1233 N N . LYS A 1 159 ? -8.869 -9.269 1.760 1.00 95.50 159 LYS A N 1
ATOM 1234 C CA . LYS A 1 159 ? -9.923 -9.905 0.944 1.00 95.50 159 LYS A CA 1
ATOM 1235 C C . LYS A 1 159 ? -10.910 -8.924 0.309 1.00 95.50 159 LYS A C 1
ATOM 1237 O O . LYS A 1 159 ? -11.586 -9.275 -0.651 1.00 95.50 159 LYS A O 1
ATOM 1242 N N . THR A 1 160 ? -10.990 -7.699 0.822 1.00 94.06 160 THR A N 1
ATOM 1243 C CA . THR A 1 160 ? -11.818 -6.618 0.266 1.00 94.06 160 THR A CA 1
ATOM 1244 C C . THR A 1 160 ? -11.224 -6.000 -1.001 1.00 94.06 160 THR A C 1
ATOM 1246 O O . THR A 1 160 ? -11.912 -5.247 -1.693 1.00 94.06 160 THR A O 1
ATOM 1249 N N . LEU A 1 161 ? -9.955 -6.290 -1.311 1.00 95.62 161 LEU A N 1
ATOM 1250 C CA . LEU A 1 161 ? -9.228 -5.667 -2.405 1.00 95.62 161 LEU A CA 1
ATOM 1251 C C . LEU A 1 161 ? -9.733 -6.156 -3.771 1.00 95.62 161 LEU A C 1
ATOM 1253 O O . LEU A 1 161 ? -9.485 -7.285 -4.190 1.00 95.62 161 LEU A O 1
ATOM 1257 N N . ALA A 1 162 ? -10.399 -5.264 -4.497 1.00 94.12 162 ALA A N 1
ATOM 1258 C CA . ALA A 1 162 ? -10.985 -5.538 -5.804 1.00 94.12 162 ALA A CA 1
ATOM 1259 C C . ALA A 1 162 ? -10.051 -5.153 -6.960 1.00 94.12 162 ALA A C 1
ATOM 1261 O O . ALA A 1 162 ? -10.009 -5.839 -7.981 1.00 94.12 162 ALA A O 1
ATOM 1262 N N . ARG A 1 163 ? -9.283 -4.066 -6.816 1.00 93.56 163 ARG A N 1
ATOM 1263 C CA . ARG A 1 163 ? -8.449 -3.524 -7.899 1.00 93.56 163 ARG A CA 1
ATOM 1264 C C . ARG A 1 163 ? -7.069 -3.117 -7.405 1.00 93.56 163 ARG A C 1
ATOM 1266 O O . ARG A 1 163 ? -6.948 -2.408 -6.410 1.00 93.56 163 ARG A O 1
ATOM 1273 N N . VAL A 1 164 ? -6.052 -3.498 -8.171 1.00 94.88 164 VAL A N 1
ATOM 1274 C CA . VAL A 1 164 ? -4.679 -3.012 -8.027 1.00 94.88 164 VAL A CA 1
ATOM 1275 C C . VAL A 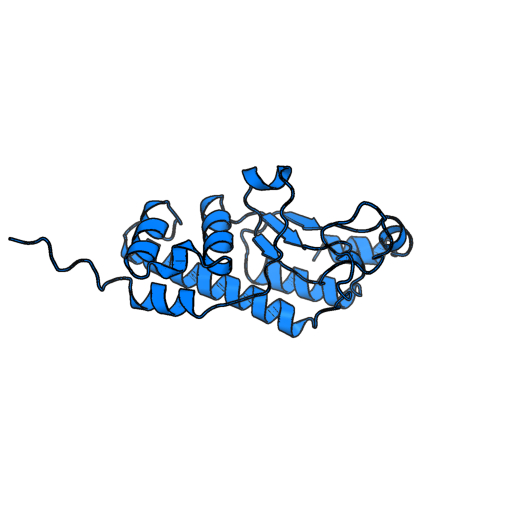1 164 ? -4.319 -2.242 -9.290 1.00 94.88 164 VAL A C 1
ATOM 1277 O O . VAL A 1 164 ? -4.590 -2.702 -10.396 1.00 94.88 164 VAL A O 1
ATOM 1280 N N . THR A 1 165 ? -3.789 -1.036 -9.132 1.00 92.88 165 THR A N 1
ATOM 1281 C CA . THR A 1 165 ? -3.352 -0.163 -10.232 1.00 92.88 165 THR A CA 1
ATOM 1282 C C . THR A 1 165 ? -1.863 0.115 -10.080 1.00 92.88 165 THR A C 1
ATOM 1284 O O . THR A 1 165 ? -1.336 0.060 -8.975 1.00 92.88 165 THR A O 1
ATOM 1287 N N . SER A 1 166 ? -1.157 0.343 -11.180 1.00 91.62 166 SER A N 1
ATOM 1288 C CA . SER A 1 166 ? 0.290 0.557 -11.174 1.00 91.62 166 SER A CA 1
ATOM 1289 C C . SER A 1 166 ? 0.684 1.457 -12.335 1.00 91.62 166 SER A C 1
ATOM 1291 O O . SER A 1 166 ? 0.069 1.400 -13.404 1.00 91.62 166 SER A O 1
ATOM 1293 N N . TYR A 1 167 ? 1.725 2.263 -12.136 1.00 89.62 167 TYR A N 1
ATOM 1294 C CA . TYR A 1 167 ? 2.434 2.871 -13.251 1.00 89.62 167 TYR A CA 1
ATOM 1295 C C . TYR A 1 167 ? 3.442 1.903 -13.853 1.00 89.62 167 TYR A C 1
ATOM 1297 O O . TYR A 1 167 ? 4.150 1.161 -13.171 1.00 89.62 167 TYR A O 1
ATOM 1305 N N . THR A 1 168 ? 3.558 1.974 -15.170 1.00 92.75 168 THR A N 1
ATOM 1306 C CA . THR A 1 168 ? 4.582 1.242 -15.895 1.00 92.75 168 THR A CA 1
ATOM 1307 C C . THR A 1 168 ? 4.979 1.958 -17.168 1.00 92.75 168 THR A C 1
ATOM 1309 O O . THR A 1 168 ? 4.206 2.710 -17.767 1.00 92.75 168 THR A O 1
ATOM 1312 N N . ARG A 1 169 ? 6.216 1.722 -17.593 1.00 94.19 169 ARG A N 1
ATOM 1313 C CA . ARG A 1 169 ? 6.731 2.222 -18.858 1.00 94.19 169 ARG A CA 1
ATOM 1314 C C . ARG A 1 169 ? 6.302 1.305 -19.994 1.00 94.19 169 ARG A C 1
ATOM 1316 O O . ARG A 1 169 ? 6.446 0.087 -19.921 1.00 94.19 169 ARG A O 1
ATOM 1323 N N . SER A 1 170 ? 5.911 1.910 -21.113 1.00 94.31 170 SER A N 1
ATOM 1324 C CA . SER A 1 170 ? 5.583 1.191 -22.351 1.00 94.31 170 SER A CA 1
ATOM 1325 C C . SER A 1 170 ? 6.694 0.232 -22.788 1.00 94.31 170 SER A C 1
ATOM 1327 O O . SER A 1 170 ? 6.415 -0.905 -23.149 1.00 94.31 170 SER A O 1
ATOM 1329 N N . LYS A 1 171 ? 7.964 0.652 -22.682 1.00 94.50 171 LYS A N 1
ATOM 1330 C CA . LYS A 1 171 ? 9.126 -0.198 -22.989 1.00 94.50 171 LYS A CA 1
ATOM 1331 C C . LYS A 1 171 ? 9.206 -1.440 -22.094 1.00 94.50 171 LYS A C 1
ATOM 1333 O O . LYS A 1 171 ? 9.576 -2.498 -22.586 1.00 94.50 171 LYS A O 1
ATOM 1338 N N . THR A 1 172 ? 8.876 -1.308 -20.812 1.00 95.31 172 THR A N 1
ATOM 1339 C CA . THR A 1 172 ? 8.903 -2.416 -19.849 1.00 95.31 172 THR A CA 1
ATOM 1340 C C . THR A 1 172 ? 7.791 -3.408 -20.158 1.00 95.31 172 THR A C 1
ATOM 1342 O O . THR A 1 172 ? 8.053 -4.602 -20.266 1.00 95.31 172 THR A O 1
ATOM 1345 N N . LEU A 1 173 ? 6.572 -2.920 -20.411 1.00 93.88 173 LEU A N 1
ATOM 1346 C CA . LEU A 1 173 ? 5.456 -3.775 -20.826 1.00 93.88 173 LEU A CA 1
ATOM 1347 C C . LEU A 1 173 ? 5.704 -4.480 -22.162 1.00 93.88 173 LEU A C 1
ATOM 1349 O O . LEU A 1 173 ? 5.403 -5.662 -22.279 1.00 93.88 173 LEU A O 1
ATOM 1353 N N . ALA A 1 174 ? 6.283 -3.793 -23.150 1.00 95.31 174 ALA A N 1
ATOM 1354 C CA . ALA A 1 174 ? 6.550 -4.361 -24.473 1.00 95.31 174 ALA A CA 1
ATOM 1355 C C . ALA A 1 174 ? 7.530 -5.550 -24.449 1.00 95.31 174 ALA A C 1
ATOM 1357 O O . ALA A 1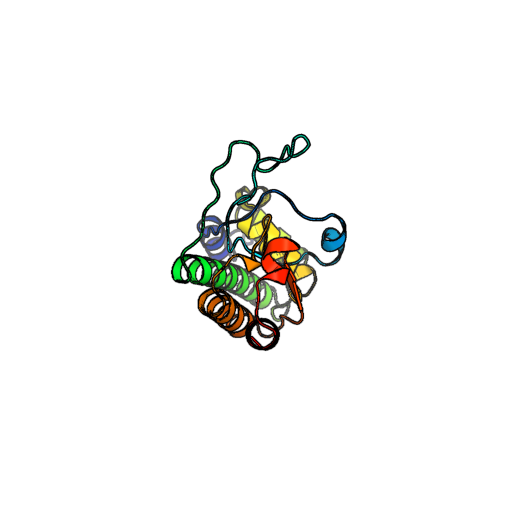 174 ? 7.607 -6.301 -25.416 1.00 95.31 174 ALA A O 1
ATOM 1358 N N . GLN A 1 175 ? 8.288 -5.716 -23.362 1.00 94.44 175 GLN A N 1
ATOM 1359 C CA . GLN A 1 175 ? 9.238 -6.814 -23.176 1.00 94.44 175 GLN A CA 1
ATOM 1360 C C . GLN A 1 175 ? 8.644 -8.005 -22.408 1.00 94.44 175 GLN A C 1
ATOM 1362 O O . GLN A 1 175 ? 9.318 -9.023 -22.258 1.00 94.44 175 GLN A O 1
ATOM 1367 N N . ARG A 1 176 ? 7.409 -7.895 -21.902 1.00 94.81 176 ARG A N 1
ATOM 1368 C CA . ARG A 1 176 ? 6.743 -8.955 -21.136 1.00 94.81 176 ARG A CA 1
ATOM 1369 C C . ARG A 1 176 ? 6.055 -9.952 -22.051 1.00 94.81 176 ARG A C 1
ATOM 1371 O O . ARG A 1 176 ? 5.439 -9.578 -23.048 1.00 94.81 176 ARG A O 1
ATOM 1378 N N . LYS A 1 177 ? 6.106 -11.226 -21.667 1.00 96.50 177 LYS A N 1
ATOM 1379 C CA . LYS A 1 177 ? 5.329 -12.269 -22.344 1.00 96.50 177 LYS A CA 1
ATOM 1380 C C . LYS A 1 177 ? 3.861 -12.176 -21.933 1.00 96.50 177 LYS A C 1
ATOM 1382 O O . LYS A 1 177 ? 3.543 -11.796 -20.805 1.00 96.50 177 LYS A O 1
ATOM 1387 N N . LEU A 1 178 ? 2.956 -12.564 -22.828 1.00 96.94 178 LEU A N 1
ATOM 1388 C CA . LEU A 1 178 ? 1.516 -12.538 -22.555 1.00 96.94 178 LEU A CA 1
ATOM 1389 C C . LEU A 1 178 ? 1.147 -13.422 -21.354 1.00 96.94 178 LEU A C 1
ATOM 1391 O O . LEU A 1 178 ? 0.282 -13.063 -20.558 1.00 96.94 178 LEU A O 1
ATOM 1395 N N . GLU A 1 179 ? 1.812 -14.563 -21.210 1.00 97.62 179 GLU A N 1
ATOM 1396 C CA . GLU A 1 179 ? 1.602 -15.528 -20.131 1.00 97.62 179 GLU A CA 1
ATOM 1397 C C . GLU A 1 179 ? 1.984 -14.928 -18.775 1.00 97.62 179 GLU A C 1
ATOM 1399 O O . GLU A 1 179 ? 1.257 -15.099 -17.799 1.00 97.62 179 GLU A O 1
ATOM 1404 N N . GLU A 1 180 ? 3.076 -14.160 -18.728 1.00 97.12 180 GLU A N 1
ATOM 1405 C CA . GLU A 1 180 ? 3.501 -13.437 -17.527 1.00 97.12 180 GLU A CA 1
ATOM 1406 C C . GLU A 1 180 ? 2.471 -12.370 -17.152 1.00 97.12 180 GLU A C 1
ATOM 1408 O O . GLU A 1 180 ? 2.077 -12.276 -15.995 1.00 97.12 180 GLU A O 1
ATOM 1413 N N . LEU A 1 181 ? 1.981 -11.600 -18.128 1.00 96.25 181 LEU A N 1
ATOM 1414 C CA . LEU A 1 181 ? 0.965 -10.571 -17.886 1.00 96.25 181 LEU A CA 1
ATOM 1415 C C . LEU A 1 181 ? -0.356 -11.168 -17.381 1.00 96.25 181 LEU A C 1
ATOM 1417 O O . LEU A 1 181 ? -0.975 -10.604 -16.479 1.00 96.25 181 LEU A O 1
ATOM 1421 N N . LYS A 1 182 ? -0.775 -12.318 -17.922 1.00 97.50 182 LYS A N 1
ATOM 1422 C CA . LYS A 1 182 ? -1.945 -13.061 -17.426 1.00 97.50 182 LYS A CA 1
ATOM 1423 C C . LYS A 1 182 ? -1.725 -13.538 -15.991 1.00 97.50 182 LYS A C 1
ATOM 1425 O O . LYS A 1 182 ? -2.573 -13.284 -15.146 1.00 97.50 182 LYS A O 1
ATOM 1430 N N . ALA A 1 183 ? -0.570 -14.137 -15.702 1.00 97.88 183 ALA A N 1
ATOM 1431 C CA . ALA A 1 183 ? -0.243 -14.609 -14.359 1.00 97.88 183 ALA A CA 1
ATOM 1432 C C . ALA A 1 183 ? -0.192 -13.468 -13.326 1.00 97.88 183 ALA A C 1
ATOM 1434 O O . ALA A 1 183 ? -0.648 -13.649 -12.203 1.00 97.88 183 ALA A O 1
ATOM 1435 N N . ILE A 1 184 ? 0.309 -12.287 -13.707 1.00 96.56 184 ILE A N 1
ATOM 1436 C CA . ILE A 1 184 ? 0.303 -11.086 -12.856 1.00 96.56 184 ILE A CA 1
ATOM 1437 C C . ILE A 1 184 ? -1.125 -10.587 -12.614 1.00 96.56 184 ILE A C 1
ATOM 1439 O O . ILE A 1 184 ? -1.457 -10.205 -11.499 1.00 96.56 184 ILE A O 1
ATOM 1443 N N . ARG A 1 185 ? -1.983 -10.584 -13.641 1.00 94.81 185 ARG A N 1
ATOM 1444 C CA . ARG A 1 185 ? -3.387 -10.166 -13.508 1.00 94.81 185 ARG A CA 1
ATOM 1445 C C . ARG A 1 185 ? -4.181 -11.093 -12.584 1.00 94.81 185 ARG A C 1
ATOM 1447 O O . ARG A 1 185 ? -5.039 -10.612 -11.848 1.00 94.81 185 ARG A O 1
ATOM 1454 N N . ASP A 1 186 ? -3.930 -12.395 -12.681 1.00 95.69 186 ASP A N 1
ATOM 1455 C CA . ASP A 1 186 ? -4.669 -13.426 -11.950 1.00 95.69 186 ASP A CA 1
ATOM 1456 C C . ASP A 1 186 ? -4.197 -13.568 -10.484 1.00 95.69 186 ASP A C 1
ATOM 1458 O O . ASP A 1 186 ? -4.886 -14.201 -9.682 1.00 95.69 186 ASP A O 1
ATOM 1462 N N . ALA A 1 187 ? -3.042 -12.982 -10.140 1.00 94.44 187 ALA A N 1
ATOM 1463 C CA . ALA A 1 187 ? -2.491 -12.910 -8.785 1.00 94.44 187 ALA A CA 1
ATOM 1464 C C . ALA A 1 187 ? -3.245 -11.916 -7.884 1.00 94.44 187 ALA A C 1
ATOM 1466 O O . ALA A 1 187 ? -3.404 -12.260 -6.693 1.00 94.44 187 ALA A O 1
#

Sequence (187 aa):
MAFLTGNTSYRESAEKIAKLSFAVGVYRPPSEGGSASLLLRITENCPWNKCTFCEMYKGKAFVYRNVEEIKADIDTVKAISDELTAVSVKMGQGGQITREVGMAIVRANPSLNDNYCFITVFNWLYSGGKTAFLQDADSMIMRPHDIIEVLKHLRGTFKTLARVTSYTRSKTLAQRKLEELKAIRDA

Secondary structure (DSSP, 8-state):
---SS-SSTTHHHHHHHHH------S---GGGTTTTPEEE-SEES-S----SS-SSSTTPPPEEPPHHHHHHHHHHHHHHHHHHHHHHHHTTSTT---HHHHHHHHHH-GGGGG-HHHHHHHHHHHTTS-EEEE-SS-GGGS-HHHHHHHHHHHHHH-TT--EEEE---HHHHTTS-HHHHHHHHH-

Nearest PDB structures (foldseek):
  8sux-assembly1_E  TM=3.234E-01  e=1.688E-01  Escherichia coli
  8sux-assembly1_A  TM=2.879E-01  e=1.525E-01  Escherichia coli
  8sux-assembly1_D  TM=2.152E-01  e=1.182E-01  Escherichia coli
  2chg-assembly3_C  TM=3.030E-01  e=2.928E+00  Archaeoglobus fulgidus
  6vvo-assembly1_C  TM=3.573E-01  e=4.401E+00  Homo sapiens

Foldseek 3Di:
DDDPDQQPPLLVLLVLLLPQDADAAPDDDPVCVLQLAQEAAQKDADPVLPDPPDPRRHPPDIGHDDLVSSLVRLVSLLSNLVSLQVLCVVVVNNSQLEPVSVVSSCSNPVVLVVVPSNVSSSVNSNSPVAEHEHDYAASLLDDLVSLLSSVCSNCVSRVNHNYYYYHRDPVSVVPDDPVSVVSNVVD